Protein AF-A0A0F8Y0P4-F1 (afdb_monomer)

Foldseek 3Di:
DLVVVQVVDPDRPLPSDDLVVLQVQLVVLLLPCPPDLVSLVSSLVSLVVSVVSQVSCCVPPVRHDDPVSLLSNCQSCVVNVNCVVVVVSPPPDDHDHSVRVNVDDDDDDDDDDDDDDDDDDPDDDPCVCLVVDDPVVNVVVVVVCCVPPPVVVVVVPPCDDDNCVVVLQVLQVVLVVCLVVVHADEQSNLLSVLQNQLQVCLVVQHDLVVSLVVSLVREEPSSHDPCNLVVDQWHWYFYAHPVGTDIRIHGSSYD

Solvent-accessible surface area (backbone atoms only — not comparable to full-atom values): 14790 Å² total; per-residue (Å²): 110,66,76,69,57,47,82,77,47,98,60,84,61,81,79,72,61,61,31,64,63,27,37,54,50,14,52,52,30,52,70,72,33,93,79,49,68,68,32,46,51,51,13,38,53,26,32,50,50,15,50,54,36,27,54,55,34,30,76,76,69,69,43,71,72,55,69,71,55,53,36,52,42,52,17,40,21,57,74,67,77,41,40,79,85,52,48,84,72,48,70,97,59,83,58,64,50,52,83,58,51,73,77,52,91,85,86,84,88,87,78,91,87,76,82,80,86,80,82,87,68,91,84,88,72,82,73,83,64,64,81,76,46,55,72,69,57,48,52,51,52,53,52,55,50,44,50,68,73,48,48,56,62,47,67,75,67,74,56,77,76,72,68,39,54,65,52,30,48,55,42,18,52,52,34,52,59,38,44,76,69,72,43,58,32,50,62,72,35,50,51,18,45,31,47,40,52,35,40,53,40,17,65,74,57,49,52,66,70,54,33,31,52,49,26,29,68,70,48,43,50,85,48,34,40,92,66,37,50,76,74,37,60,56,50,78,40,81,29,57,32,91,92,45,75,45,80,38,63,17,65,50,24,41,86

InterPro domains:
  IPR002026 Urease, gamma/gamma-beta subunit [PF00547] (168-254)
  IPR002026 Urease, gamma/gamma-beta subunit [TIGR00193] (168-255)
  IPR002026 Urease, gamma/gamma-beta subunit [cd00390] (170-254)
  IPR036463 Urease, gamma subunit superfamily [G3DSA:3.30.280.10] (155-255)
  IPR036463 Urease, gamma subunit superfamily [SSF54111] (168-255)
  IPR050069 Urease subunit [PTHR33569] (163-254)

Organism: NCBI:txid412755

Secondary structure (DSSP, 8-state):
-HHHHGGG-SS--S-SS-HHHHHHHHHHHHHT-SS-HHHHHHHHHHHHHHHHHHHHHHHHH--PPPHHHHHHHHHHHHHTT-GGGGHHHHTT-----HHHHTTS----------PPPP---S--S-TTTGGGS-HHHHHHHHHHHHIIIIIHHHHHHHSTTTHHHHHHHHHHHHHHHHHTTTPPB-HHHHHHHHHHHHHHHHHTT--HHHHHHHGGGSB-GGGB-TTHHHH-SEEEEEEEETTEEEEEEEES-B-

Nearest PDB structures (foldseek):
  1a5k-assembly1_A  TM=9.855E-01  e=1.223E-10  Klebsiella aerogenes
  2fvh-assembly1_C  TM=9.825E-01  e=1.356E-10  Mycobacterium tuberculosis
  1s3t-assembly1_A  TM=9.406E-01  e=5.447E-10  Sporosarcina pasteurii
  8a18-assembly1_AAA  TM=9.402E-01  e=6.357E-10  Sporosarcina pasteurii
  4fur-assembly1_A  TM=9.833E-01  e=4.501E-09  Brucella abortus 2308

Structure (mmCIF, N/CA/C/O backbone):
data_AF-A0A0F8Y0P4-F1
#
_entry.id   AF-A0A0F8Y0P4-F1
#
loop_
_atom_site.group_PDB
_atom_site.id
_atom_site.type_symbol
_atom_site.label_atom_id
_atom_site.label_alt_id
_atom_site.label_comp_id
_atom_site.label_asym_id
_atom_site.label_entity_id
_atom_site.label_seq_id
_atom_site.pdbx_PDB_ins_code
_atom_site.Cartn_x
_atom_site.Cartn_y
_atom_site.Cartn_z
_atom_site.occupancy
_atom_site.B_iso_or_equiv
_atom_site.auth_seq_id
_atom_site.auth_comp_id
_atom_site.auth_asym_id
_atom_site.auth_atom_id
_atom_site.pdbx_PDB_model_num
ATOM 1 N N . LYS A 1 1 ? 9.124 16.357 -5.007 1.00 38.91 1 LYS A N 1
ATOM 2 C CA . LYS A 1 1 ? 9.404 16.336 -3.549 1.00 38.91 1 LYS A CA 1
ATOM 3 C C . LYS A 1 1 ? 10.872 16.024 -3.241 1.00 38.91 1 LYS A C 1
ATOM 5 O O . LYS A 1 1 ? 11.511 16.912 -2.709 1.00 38.91 1 LYS A O 1
ATOM 10 N N . LEU A 1 2 ? 11.458 14.872 -3.614 1.00 35.22 2 LEU A N 1
ATOM 11 C CA . LEU A 1 2 ? 12.904 14.618 -3.386 1.00 35.22 2 LEU A CA 1
ATOM 12 C C . LEU A 1 2 ? 13.827 15.653 -4.059 1.00 35.22 2 LEU A C 1
ATOM 14 O O . LEU A 1 2 ? 14.717 16.198 -3.419 1.00 35.22 2 LEU A O 1
ATOM 18 N N . THR A 1 3 ? 13.534 16.026 -5.305 1.00 39.19 3 THR A N 1
ATOM 19 C CA . THR A 1 3 ? 14.269 17.062 -6.057 1.00 39.19 3 THR A CA 1
ATOM 20 C C . THR A 1 3 ? 14.255 18.438 -5.378 1.00 39.19 3 THR A C 1
ATOM 22 O O . THR A 1 3 ? 15.165 19.233 -5.568 1.00 39.19 3 THR A O 1
ATOM 25 N N . GLU A 1 4 ? 13.236 18.709 -4.564 1.00 44.88 4 GLU A N 1
ATOM 26 C CA . GLU A 1 4 ? 13.029 19.964 -3.828 1.00 44.88 4 GLU A CA 1
ATOM 27 C C . GLU A 1 4 ? 13.826 20.001 -2.512 1.00 44.88 4 GLU A C 1
ATOM 29 O O . GLU A 1 4 ? 14.165 21.069 -2.009 1.00 44.88 4 GLU A O 1
ATOM 34 N N . TYR A 1 5 ? 14.163 18.830 -1.959 1.00 43.56 5 TYR A N 1
ATOM 35 C CA . TYR A 1 5 ? 15.082 18.701 -0.825 1.00 43.56 5 TYR A CA 1
ATOM 36 C C . TYR A 1 5 ? 16.552 18.794 -1.259 1.00 43.56 5 TYR A C 1
ATOM 38 O O . TYR A 1 5 ? 17.394 19.199 -0.459 1.00 43.56 5 TYR A O 1
ATOM 46 N N . ASN A 1 6 ? 16.864 18.495 -2.525 1.00 45.16 6 ASN A N 1
ATOM 47 C CA . ASN A 1 6 ? 18.233 18.521 -3.055 1.00 45.16 6 ASN A CA 1
ATOM 48 C C . ASN A 1 6 ? 18.865 19.917 -3.078 1.00 45.16 6 ASN A C 1
ATOM 50 O O . ASN A 1 6 ? 20.084 20.018 -3.035 1.00 45.16 6 ASN A O 1
ATOM 54 N N . SER A 1 7 ? 18.073 20.992 -3.114 1.00 48.28 7 SER A N 1
ATOM 55 C CA . SER A 1 7 ? 18.600 22.363 -3.125 1.00 48.28 7 SER A CA 1
ATOM 56 C C . SER A 1 7 ? 19.066 22.861 -1.750 1.00 48.28 7 SER A C 1
ATOM 58 O O . SER A 1 7 ? 19.453 24.020 -1.631 1.00 48.28 7 SER A O 1
ATOM 60 N N . LYS A 1 8 ? 18.963 22.033 -0.699 1.00 47.25 8 LYS A N 1
ATOM 61 C CA . LYS A 1 8 ? 19.258 22.406 0.696 1.00 47.25 8 LYS A CA 1
ATOM 62 C C . LYS A 1 8 ? 20.542 21.786 1.263 1.00 47.25 8 LYS A C 1
ATOM 64 O O . LYS A 1 8 ? 20.841 22.034 2.426 1.00 47.25 8 LYS A O 1
ATOM 69 N N . TYR A 1 9 ? 21.284 21.001 0.480 1.00 43.25 9 TYR A N 1
ATOM 70 C CA . TYR A 1 9 ? 22.535 20.364 0.903 1.00 43.25 9 TYR A CA 1
ATOM 71 C C . TYR A 1 9 ? 23.701 20.877 0.044 1.00 43.25 9 TYR A C 1
ATOM 73 O O . TYR A 1 9 ? 23.570 20.946 -1.176 1.00 43.25 9 TYR A O 1
ATOM 81 N N . GLU A 1 10 ? 24.809 21.280 0.681 1.00 44.28 10 GLU A N 1
ATOM 82 C CA . GLU A 1 10 ? 26.009 21.809 -0.001 1.00 44.28 10 GLU A CA 1
ATOM 83 C C . GLU A 1 10 ? 26.749 20.726 -0.807 1.00 44.28 10 GLU A C 1
ATOM 85 O O . GLU A 1 10 ? 27.307 21.019 -1.864 1.00 44.28 10 GLU A O 1
ATOM 90 N N . ASP A 1 11 ? 26.673 19.466 -0.367 1.00 49.91 11 ASP A N 1
ATOM 91 C CA . ASP A 1 11 ? 27.148 18.300 -1.114 1.00 49.91 11 ASP A CA 1
ATOM 92 C C . ASP A 1 11 ? 26.037 17.707 -1.995 1.00 49.91 11 ASP A C 1
ATOM 94 O O . ASP A 1 11 ? 24.863 17.676 -1.611 1.00 49.91 11 ASP A O 1
ATOM 98 N N . LYS A 1 12 ? 26.404 17.198 -3.185 1.00 48.59 12 LYS A N 1
ATOM 99 C CA . LYS A 1 12 ? 25.468 16.544 -4.122 1.00 48.59 12 LYS A CA 1
ATOM 100 C C . LYS A 1 12 ? 24.672 15.465 -3.388 1.00 48.59 12 LYS A C 1
ATOM 102 O O . LYS A 1 12 ? 25.227 14.431 -3.027 1.00 48.59 12 LYS A O 1
ATOM 107 N N . ASN A 1 13 ? 23.367 15.682 -3.213 1.00 46.56 13 ASN A N 1
ATOM 108 C CA . ASN A 1 13 ? 22.498 14.678 -2.613 1.00 46.56 13 ASN A CA 1
ATOM 109 C C . ASN A 1 13 ? 22.501 13.406 -3.476 1.00 46.56 13 ASN A C 1
ATOM 111 O O . ASN A 1 13 ? 21.972 13.386 -4.588 1.00 46.56 13 ASN A O 1
ATOM 115 N N . VAL A 1 14 ? 23.115 12.357 -2.940 1.00 49.22 14 VAL A N 1
ATOM 116 C CA . VAL A 1 14 ? 23.251 11.037 -3.562 1.00 49.22 14 VAL A CA 1
ATOM 117 C C . VAL A 1 14 ? 21.905 10.294 -3.574 1.00 49.22 14 VAL A C 1
ATOM 119 O O . VAL A 1 14 ? 21.657 9.445 -4.429 1.00 49.22 14 VAL A O 1
ATOM 122 N N . TYR A 1 15 ? 20.983 10.667 -2.682 1.00 49.19 15 TYR A N 1
ATOM 123 C CA . TYR A 1 15 ? 19.637 10.106 -2.578 1.00 49.19 15 TYR A CA 1
ATOM 124 C C . TYR A 1 15 ? 18.660 10.817 -3.533 1.00 49.19 15 TYR A C 1
ATOM 126 O O . TYR A 1 15 ? 17.666 11.418 -3.126 1.00 49.19 15 TYR A O 1
ATOM 134 N N . ALA A 1 16 ? 18.986 10.816 -4.828 1.00 52.31 16 ALA A N 1
ATOM 135 C CA . ALA A 1 16 ? 18.166 11.446 -5.867 1.00 52.31 16 ALA A CA 1
ATOM 136 C C . ALA A 1 16 ? 17.021 10.537 -6.352 1.00 52.31 16 ALA A C 1
ATOM 138 O O . ALA A 1 16 ? 15.937 11.028 -6.671 1.00 52.31 16 ALA A O 1
ATOM 139 N N . GLU A 1 17 ? 17.252 9.223 -6.369 1.00 63.00 17 GLU A N 1
ATOM 140 C CA . GLU A 1 17 ? 16.264 8.197 -6.708 1.00 63.00 17 GLU A CA 1
ATOM 141 C C . GLU A 1 17 ? 16.275 7.085 -5.655 1.00 63.00 17 GLU A C 1
ATOM 143 O O . GLU A 1 17 ? 17.346 6.682 -5.206 1.00 63.00 17 GLU A O 1
ATOM 148 N N . ASP A 1 18 ? 15.094 6.595 -5.267 1.00 76.06 18 ASP A N 1
ATOM 149 C CA . ASP A 1 18 ? 14.927 5.500 -4.303 1.00 76.06 18 AS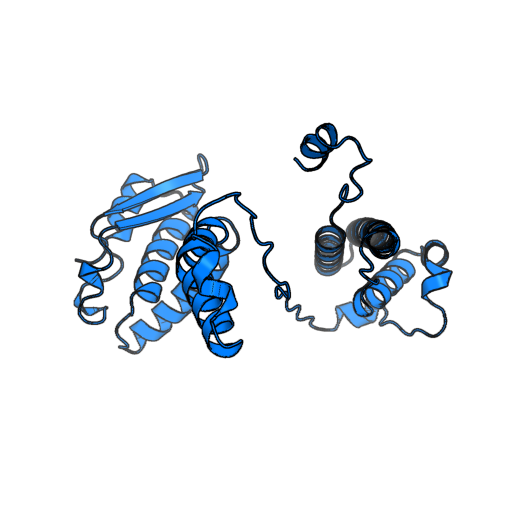P A CA 1
ATOM 150 C C . ASP A 1 18 ? 15.038 4.142 -5.018 1.00 76.06 18 ASP A C 1
ATOM 152 O O . ASP A 1 18 ? 14.148 3.744 -5.778 1.00 76.06 18 ASP A O 1
ATOM 156 N N . ALA A 1 19 ? 16.147 3.436 -4.774 1.00 80.25 19 ALA A N 1
ATOM 157 C CA . ALA A 1 19 ? 16.453 2.157 -5.414 1.00 80.25 19 ALA A CA 1
ATOM 158 C C . ALA A 1 19 ? 15.401 1.072 -5.117 1.00 80.25 19 ALA A C 1
ATOM 160 O O . ALA A 1 19 ? 15.060 0.273 -5.992 1.00 80.25 19 ALA A O 1
ATOM 161 N N . PHE A 1 20 ? 14.855 1.056 -3.897 1.00 83.12 20 PHE A N 1
ATOM 162 C CA . PHE A 1 20 ? 13.857 0.071 -3.494 1.00 83.12 20 PHE A CA 1
ATOM 163 C C . PHE A 1 20 ? 12.490 0.383 -4.106 1.00 83.12 20 PHE A C 1
ATOM 165 O O . PHE A 1 20 ? 11.834 -0.518 -4.627 1.00 83.12 20 PHE A O 1
ATOM 172 N N . ALA A 1 21 ? 12.076 1.651 -4.108 1.00 75.88 21 ALA A N 1
ATOM 173 C CA . ALA A 1 21 ? 10.820 2.061 -4.730 1.00 75.88 21 ALA A CA 1
ATOM 174 C C . ALA A 1 21 ? 10.816 1.784 -6.244 1.00 75.88 21 ALA A C 1
ATOM 176 O O . ALA A 1 21 ? 9.813 1.312 -6.787 1.00 75.88 21 ALA A O 1
ATOM 177 N N . ARG A 1 22 ? 11.950 2.016 -6.921 1.00 81.69 22 ARG A N 1
ATOM 178 C CA . ARG A 1 22 ? 12.149 1.649 -8.333 1.00 81.69 22 ARG A CA 1
ATOM 179 C C . ARG A 1 22 ? 12.043 0.142 -8.543 1.00 81.69 22 ARG A C 1
ATOM 181 O O . ARG A 1 22 ? 11.301 -0.299 -9.412 1.00 81.69 22 ARG A O 1
ATOM 188 N N . TYR A 1 23 ? 12.703 -0.652 -7.702 1.00 87.50 23 TYR A N 1
ATOM 189 C CA . TYR A 1 23 ? 12.609 -2.110 -7.770 1.00 87.50 23 TYR A CA 1
ATOM 190 C C . TYR A 1 23 ? 11.165 -2.605 -7.588 1.00 87.50 23 TYR A C 1
ATOM 192 O O . TYR A 1 23 ? 10.690 -3.419 -8.379 1.00 87.50 23 TYR A O 1
ATOM 200 N N . LEU A 1 24 ? 10.438 -2.080 -6.597 1.00 84.75 24 LEU A N 1
ATOM 201 C CA . LEU A 1 24 ? 9.036 -2.432 -6.374 1.00 84.75 24 LEU A CA 1
ATOM 202 C C . LEU A 1 24 ? 8.156 -2.052 -7.575 1.00 84.75 24 LEU A C 1
ATOM 204 O O . LEU A 1 24 ? 7.305 -2.840 -7.976 1.00 84.75 24 LEU A O 1
ATOM 208 N N . SER A 1 25 ? 8.394 -0.886 -8.180 1.00 80.94 25 SER A N 1
ATOM 209 C CA . SER A 1 25 ? 7.682 -0.449 -9.390 1.00 80.94 25 SER A CA 1
ATOM 210 C C . SER A 1 25 ? 7.940 -1.397 -10.566 1.00 80.94 25 SER A C 1
ATOM 212 O O . SER A 1 25 ? 6.994 -1.835 -11.217 1.00 80.94 25 SER A O 1
ATOM 214 N N . GLY A 1 26 ? 9.197 -1.811 -10.768 1.00 84.88 26 GLY A N 1
ATOM 215 C CA . GLY A 1 26 ? 9.568 -2.804 -11.779 1.00 84.88 26 GLY A CA 1
ATOM 216 C C . GLY A 1 26 ? 8.853 -4.146 -11.591 1.00 84.88 26 GLY A C 1
ATOM 217 O O . GLY A 1 26 ? 8.337 -4.703 -12.559 1.00 84.88 26 GLY A O 1
ATOM 218 N N . MET A 1 27 ? 8.739 -4.633 -10.347 1.00 86.12 27 MET A N 1
ATOM 219 C CA . MET A 1 27 ? 7.969 -5.850 -10.049 1.00 86.12 27 MET A CA 1
ATOM 220 C C . MET A 1 27 ? 6.489 -5.705 -10.418 1.00 86.12 27 MET A C 1
ATOM 222 O O . MET A 1 27 ? 5.895 -6.646 -10.937 1.00 86.12 27 MET A O 1
ATOM 226 N N . LEU A 1 28 ? 5.877 -4.553 -10.128 1.00 82.75 28 LEU A N 1
ATOM 227 C CA . LEU A 1 28 ? 4.458 -4.318 -10.403 1.00 82.75 28 LEU A CA 1
ATOM 228 C C . LEU A 1 28 ? 4.179 -4.288 -11.908 1.00 82.75 28 LEU A C 1
ATOM 230 O O . LEU A 1 28 ? 3.259 -4.966 -12.361 1.00 82.75 28 LEU A O 1
ATOM 234 N N . TYR A 1 29 ? 5.012 -3.588 -12.685 1.00 82.62 29 TYR A N 1
ATOM 235 C CA . TYR A 1 29 ? 4.905 -3.590 -14.146 1.00 82.62 29 TYR A CA 1
ATOM 236 C C . TYR A 1 29 ? 5.120 -4.980 -14.749 1.00 82.62 29 TYR A C 1
ATOM 238 O O . TYR A 1 29 ? 4.447 -5.341 -15.712 1.00 82.62 29 TYR A O 1
ATOM 246 N N . GLU A 1 30 ? 6.016 -5.787 -14.174 1.00 84.38 30 GLU A N 1
ATOM 247 C CA . GLU A 1 30 ? 6.201 -7.171 -14.610 1.00 84.38 30 GLU A CA 1
ATOM 248 C C . GLU A 1 30 ? 4.947 -8.032 -14.368 1.00 84.38 30 GLU A C 1
ATOM 250 O O . GLU A 1 30 ? 4.587 -8.849 -15.221 1.00 84.38 30 GLU A O 1
ATOM 255 N N . VAL A 1 31 ? 4.292 -7.873 -13.212 1.00 77.88 31 VAL A N 1
ATOM 256 C CA . VAL A 1 31 ? 3.080 -8.630 -12.853 1.00 77.88 31 VAL A CA 1
ATOM 257 C C . VAL A 1 31 ? 1.896 -8.231 -13.733 1.00 77.88 31 VAL A C 1
ATOM 259 O O . VAL A 1 31 ? 1.132 -9.100 -14.153 1.00 77.88 31 VAL A O 1
ATOM 262 N N . ASP A 1 32 ? 1.775 -6.947 -14.065 1.00 67.62 32 ASP A N 1
ATOM 263 C CA . ASP A 1 32 ? 0.675 -6.397 -14.865 1.00 67.62 32 ASP A CA 1
ATOM 264 C C . ASP A 1 32 ? 0.897 -6.527 -16.388 1.00 67.62 32 ASP A C 1
ATOM 266 O O . ASP A 1 32 ? 0.279 -5.832 -17.192 1.00 67.62 32 ASP A O 1
ATOM 270 N N . ALA A 1 33 ? 1.787 -7.425 -16.828 1.00 60.50 33 ALA A N 1
ATOM 271 C CA . ALA A 1 33 ? 2.098 -7.655 -18.241 1.00 60.50 33 ALA A CA 1
ATOM 272 C C . ALA A 1 33 ? 1.521 -8.985 -18.782 1.00 60.50 33 ALA A C 1
ATOM 274 O O . ALA A 1 33 ? 2.296 -9.880 -19.162 1.00 60.50 33 ALA A O 1
ATOM 275 N N . PRO A 1 34 ? 0.189 -9.173 -18.904 1.00 55.03 34 PRO A N 1
ATOM 276 C CA . PRO A 1 34 ? -0.401 -10.353 -19.534 1.00 55.03 34 PRO A CA 1
ATOM 277 C C . PRO A 1 34 ? -0.319 -10.267 -21.073 1.00 55.03 34 PRO A C 1
ATOM 279 O O . PRO A 1 34 ? -1.319 -10.383 -21.772 1.00 55.03 34 PRO A O 1
ATOM 282 N N . GLY A 1 35 ? 0.890 -10.075 -21.613 1.00 52.69 35 GLY A N 1
ATOM 283 C CA . GLY A 1 35 ? 1.178 -10.118 -23.053 1.00 52.69 35 GLY A CA 1
ATOM 284 C C . GLY A 1 35 ? 1.508 -8.778 -23.717 1.00 52.69 35 GLY A C 1
ATOM 285 O O . GLY A 1 35 ? 1.784 -8.779 -24.912 1.00 52.69 35 GLY A O 1
ATOM 286 N N . ASP A 1 36 ? 1.528 -7.669 -22.975 1.00 60.38 36 ASP A N 1
ATOM 287 C CA . ASP A 1 36 ? 1.925 -6.359 -23.502 1.00 60.38 36 ASP A CA 1
ATOM 288 C C . ASP A 1 36 ? 3.435 -6.119 -23.324 1.00 60.38 36 ASP A C 1
ATOM 290 O O . ASP A 1 36 ? 3.950 -6.082 -22.203 1.00 60.38 36 ASP A O 1
ATOM 294 N N . LEU A 1 37 ? 4.150 -5.966 -24.442 1.00 60.97 37 LEU A N 1
ATOM 295 C CA . LEU A 1 37 ? 5.579 -5.638 -24.466 1.00 60.97 37 LEU A CA 1
ATOM 296 C C . LEU A 1 37 ? 5.862 -4.271 -23.818 1.00 60.97 37 LEU A C 1
ATOM 298 O O . LEU A 1 37 ? 6.927 -4.103 -23.226 1.00 60.97 37 LEU A O 1
ATOM 302 N N . GLN A 1 38 ? 4.907 -3.330 -23.841 1.00 62.00 38 GLN A N 1
ATOM 303 C CA . GLN A 1 38 ? 5.087 -1.997 -23.252 1.00 62.00 38 GLN A CA 1
ATOM 304 C C . GLN A 1 38 ? 5.277 -2.048 -21.731 1.00 62.00 38 GLN A C 1
ATOM 306 O O . GLN A 1 38 ? 6.088 -1.301 -21.181 1.00 62.00 38 GLN A O 1
ATOM 311 N N . ASN A 1 39 ? 4.592 -2.965 -21.042 1.00 76.62 39 ASN A N 1
ATOM 312 C CA . ASN A 1 39 ? 4.749 -3.121 -19.594 1.00 76.62 39 ASN A CA 1
ATOM 313 C C . ASN A 1 39 ? 6.085 -3.784 -19.231 1.00 76.62 39 ASN A C 1
ATOM 315 O O . ASN A 1 39 ? 6.667 -3.452 -18.200 1.00 76.62 39 ASN A O 1
ATOM 319 N N . LEU A 1 40 ? 6.631 -4.647 -20.096 1.00 85.69 40 LEU A N 1
ATOM 320 C CA . LEU A 1 40 ? 7.968 -5.220 -19.898 1.00 85.69 40 LEU A CA 1
ATOM 321 C C . LEU A 1 40 ? 9.081 -4.195 -20.122 1.00 85.69 40 LEU A C 1
ATOM 323 O O . LEU A 1 40 ? 10.076 -4.215 -19.398 1.00 85.69 40 LEU A O 1
ATOM 327 N N . ASP A 1 41 ? 8.901 -3.270 -21.065 1.00 88.31 41 ASP A N 1
ATOM 328 C CA . ASP A 1 41 ? 9.813 -2.140 -21.242 1.00 88.31 41 ASP A CA 1
ATOM 329 C C . ASP A 1 41 ? 9.817 -1.220 -20.018 1.00 88.31 41 ASP A C 1
ATOM 331 O O . ASP A 1 41 ? 10.885 -0.885 -19.504 1.00 88.31 41 ASP A O 1
ATOM 335 N N . SER A 1 42 ? 8.638 -0.870 -19.499 1.00 86.31 42 SER A N 1
ATOM 336 C CA . SER A 1 42 ? 8.505 -0.102 -18.254 1.00 86.31 42 SER A CA 1
ATOM 337 C C . SER A 1 42 ? 9.132 -0.824 -17.062 1.00 86.31 42 SER A C 1
ATOM 339 O O . SER A 1 42 ? 9.891 -0.214 -16.306 1.00 86.31 42 SER A O 1
ATOM 341 N N . ALA A 1 43 ? 8.893 -2.134 -16.938 1.00 89.62 43 ALA A N 1
ATOM 342 C CA . ALA A 1 43 ? 9.529 -2.959 -15.921 1.00 89.62 43 ALA A CA 1
ATOM 343 C C . ALA A 1 43 ? 11.056 -2.885 -16.042 1.00 89.62 43 ALA A C 1
ATOM 345 O O . ALA A 1 43 ? 11.726 -2.577 -15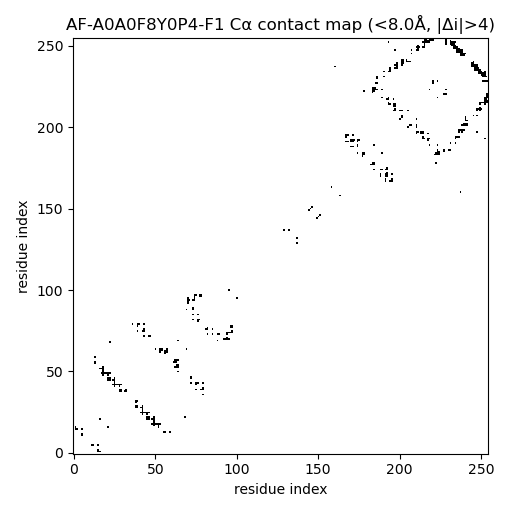.057 1.00 89.62 43 ALA A O 1
ATOM 346 N N . TYR A 1 44 ? 11.611 -3.090 -17.244 1.00 94.50 44 TYR A N 1
ATOM 347 C CA . TYR A 1 44 ? 13.053 -3.003 -17.477 1.00 94.50 44 TYR A CA 1
ATOM 348 C C . TYR A 1 44 ? 13.610 -1.636 -17.085 1.00 94.50 44 TYR A C 1
ATOM 350 O O . TYR A 1 44 ? 14.628 -1.573 -16.403 1.00 94.50 44 TYR A O 1
ATOM 358 N N . ILE A 1 45 ?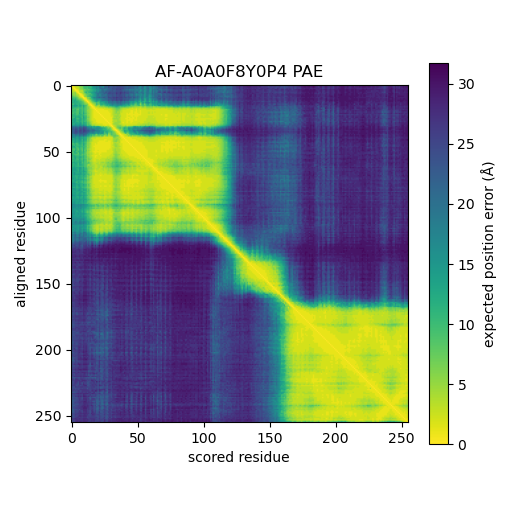 12.949 -0.544 -17.479 1.00 90.12 45 ILE A N 1
ATOM 359 C CA . ILE A 1 45 ? 13.396 0.817 -17.164 1.00 90.12 45 ILE A CA 1
ATOM 360 C C . ILE A 1 45 ? 13.493 1.018 -15.649 1.00 90.12 45 ILE A C 1
ATOM 362 O O . ILE A 1 45 ? 14.498 1.546 -15.167 1.00 90.12 45 ILE A O 1
ATOM 366 N N . ASP A 1 46 ? 12.481 0.601 -14.888 1.00 87.94 46 ASP A N 1
ATOM 367 C CA . ASP A 1 46 ? 12.498 0.746 -13.432 1.00 87.94 46 ASP A CA 1
ATOM 368 C C . ASP A 1 46 ? 13.501 -0.202 -12.760 1.00 87.94 46 ASP A C 1
ATOM 370 O O . ASP A 1 46 ? 14.224 0.222 -11.854 1.00 87.94 46 ASP A O 1
ATOM 374 N N . TYR A 1 47 ? 13.640 -1.438 -13.248 1.00 94.50 47 TYR A N 1
ATOM 375 C CA . TYR A 1 47 ? 14.699 -2.351 -12.817 1.00 94.50 47 TYR A CA 1
ATOM 376 C C . TYR A 1 47 ? 16.095 -1.774 -13.090 1.00 94.50 47 TYR A C 1
ATOM 378 O O . TYR A 1 47 ? 16.956 -1.792 -12.216 1.00 94.50 47 TYR A O 1
ATOM 386 N N . TYR A 1 48 ? 16.338 -1.206 -14.266 1.00 94.94 48 TYR A N 1
ATOM 387 C CA . TYR A 1 48 ? 17.638 -0.650 -14.626 1.00 94.94 48 TYR A CA 1
ATOM 388 C C . TYR A 1 48 ? 17.969 0.611 -13.816 1.00 94.94 48 TYR A C 1
ATOM 390 O O . TYR A 1 48 ? 19.088 0.758 -13.322 1.00 94.94 48 TYR A O 1
ATOM 398 N N . LYS A 1 49 ? 16.986 1.486 -13.572 1.00 89.75 49 LYS A N 1
ATOM 399 C CA . LYS A 1 49 ? 17.156 2.638 -12.670 1.00 89.75 49 LYS A CA 1
ATOM 400 C C . LYS A 1 49 ? 17.430 2.211 -11.231 1.00 89.75 49 LYS A C 1
ATOM 402 O O . LYS A 1 49 ? 18.308 2.777 -10.586 1.00 89.75 49 LYS A O 1
ATOM 407 N N . ALA A 1 50 ? 16.743 1.179 -10.738 1.00 88.94 50 ALA A N 1
ATOM 408 C CA . ALA A 1 50 ? 17.044 0.593 -9.434 1.00 88.94 50 ALA A CA 1
ATOM 409 C C . ALA A 1 50 ? 18.481 0.056 -9.374 1.00 88.94 50 ALA A C 1
ATOM 411 O O . ALA A 1 50 ? 19.169 0.275 -8.381 1.00 88.94 50 ALA A O 1
ATOM 412 N N . TYR A 1 51 ? 18.965 -0.591 -10.440 1.00 93.56 51 TYR A N 1
ATOM 413 C CA . TYR A 1 51 ? 20.346 -1.070 -10.531 1.00 93.56 51 TYR A CA 1
ATOM 414 C C . TYR A 1 51 ? 21.356 0.077 -10.448 1.00 93.56 51 TYR A C 1
ATOM 416 O O . TYR A 1 51 ? 22.298 0.009 -9.658 1.00 93.56 51 TYR A O 1
ATOM 424 N N . GLN A 1 52 ? 21.132 1.153 -11.206 1.00 90.50 52 GLN A N 1
ATOM 425 C CA . GLN A 1 52 ? 21.967 2.353 -11.146 1.00 90.50 52 GLN A CA 1
ATOM 426 C C . GLN A 1 52 ? 21.974 2.954 -9.735 1.00 90.50 52 GLN A C 1
ATOM 428 O O . GLN A 1 52 ? 23.045 3.194 -9.180 1.00 90.50 52 GLN A O 1
ATOM 433 N N . ALA A 1 53 ? 20.797 3.114 -9.124 1.00 83.50 53 ALA A N 1
ATOM 434 C CA . ALA A 1 53 ? 20.662 3.658 -7.778 1.00 83.50 53 ALA A CA 1
ATOM 435 C C . ALA A 1 53 ? 21.344 2.772 -6.719 1.00 83.50 53 ALA A C 1
ATOM 437 O O . ALA A 1 53 ? 22.052 3.288 -5.858 1.00 83.50 53 ALA A O 1
ATOM 438 N N . TYR A 1 54 ? 21.215 1.445 -6.803 1.00 86.81 54 TYR A N 1
ATOM 439 C CA . TYR A 1 54 ? 21.903 0.527 -5.893 1.00 86.81 54 TYR A CA 1
ATOM 440 C C . TYR A 1 54 ? 23.425 0.544 -6.060 1.00 86.81 54 TYR A C 1
ATOM 442 O O . TYR A 1 54 ? 24.123 0.441 -5.056 1.00 86.81 54 TYR A O 1
ATOM 450 N N . ASN A 1 55 ? 23.962 0.694 -7.275 1.00 86.75 55 ASN A N 1
ATOM 451 C CA . ASN A 1 55 ? 25.411 0.845 -7.458 1.00 86.75 55 ASN A CA 1
ATOM 452 C C . ASN A 1 55 ? 25.915 2.124 -6.788 1.00 86.75 55 ASN A C 1
ATOM 454 O O . ASN A 1 55 ? 26.885 2.087 -6.034 1.00 86.75 55 ASN A O 1
ATOM 458 N N . THR A 1 56 ? 25.198 3.232 -6.977 1.00 79.19 56 THR A N 1
ATOM 459 C CA . THR A 1 56 ? 25.482 4.480 -6.267 1.00 79.19 56 THR A CA 1
ATOM 460 C C . THR A 1 56 ? 25.381 4.284 -4.746 1.00 79.19 56 THR A C 1
ATOM 462 O O . THR A 1 56 ? 26.243 4.734 -3.995 1.00 79.19 56 THR A O 1
ATOM 465 N N . TYR A 1 57 ? 24.380 3.554 -4.248 1.00 76.38 57 TYR A N 1
ATOM 466 C CA . TYR A 1 57 ? 24.243 3.294 -2.811 1.00 76.38 57 TYR A CA 1
ATOM 467 C C . TYR A 1 57 ? 25.328 2.365 -2.259 1.00 76.38 57 TYR A C 1
ATOM 469 O O . TYR A 1 57 ? 25.709 2.502 -1.098 1.00 76.38 57 TYR A O 1
ATOM 477 N N . ALA A 1 58 ? 25.833 1.421 -3.049 1.00 79.06 58 ALA A N 1
ATOM 478 C CA . ALA A 1 58 ? 26.934 0.559 -2.645 1.00 79.06 58 ALA A CA 1
ATOM 479 C C . ALA A 1 58 ? 28.216 1.377 -2.435 1.00 79.06 58 ALA A C 1
ATOM 481 O O . ALA A 1 58 ? 28.901 1.180 -1.433 1.00 79.06 58 ALA A O 1
ATOM 482 N N . GLU A 1 59 ? 28.490 2.334 -3.326 1.00 76.12 59 GLU A N 1
ATOM 483 C CA . GLU A 1 59 ? 29.642 3.238 -3.230 1.00 76.12 59 GLU A CA 1
ATOM 484 C C . GLU A 1 59 ? 29.549 4.184 -2.023 1.00 76.12 59 GLU A C 1
ATOM 486 O O . GLU A 1 59 ? 30.538 4.386 -1.320 1.00 76.12 59 GLU A O 1
ATOM 491 N N . HIS A 1 60 ? 28.365 4.742 -1.753 1.00 70.44 60 HIS A N 1
ATOM 492 C CA . HIS A 1 60 ? 28.197 5.797 -0.747 1.00 70.44 60 HIS A CA 1
ATOM 493 C C . HIS A 1 60 ? 27.727 5.313 0.631 1.00 70.44 60 HIS A C 1
ATOM 495 O O . HIS A 1 60 ? 28.070 5.916 1.647 1.00 70.44 60 HIS A O 1
ATOM 501 N N . TYR A 1 61 ? 26.941 4.238 0.684 1.00 69.88 61 TYR A N 1
ATOM 502 C CA . TYR A 1 61 ? 26.291 3.741 1.902 1.00 69.88 61 TYR A CA 1
ATOM 503 C C . TYR A 1 61 ? 26.648 2.286 2.223 1.00 69.88 61 TYR A C 1
ATOM 505 O O . TYR A 1 61 ? 26.110 1.724 3.177 1.00 69.88 61 TYR A O 1
ATOM 513 N N . GLY A 1 62 ? 27.500 1.642 1.417 1.00 73.19 62 GLY A N 1
ATOM 514 C CA . GLY A 1 62 ? 27.860 0.235 1.598 1.00 73.19 62 GLY A CA 1
ATOM 515 C C . GLY A 1 62 ? 26.665 -0.717 1.499 1.00 73.19 62 GLY A C 1
ATOM 516 O O . GLY A 1 62 ? 26.715 -1.814 2.049 1.00 73.19 62 GLY A O 1
ATOM 517 N N . THR A 1 63 ? 25.574 -0.301 0.847 1.00 75.00 63 THR A N 1
ATOM 518 C CA . THR A 1 63 ? 24.367 -1.121 0.681 1.00 75.00 63 THR A CA 1
ATOM 519 C C . THR A 1 63 ? 24.496 -1.943 -0.601 1.00 75.00 63 THR A C 1
ATOM 521 O O . THR A 1 63 ? 24.369 -1.378 -1.687 1.00 75.00 63 THR A O 1
ATOM 524 N N . PRO A 1 64 ? 24.771 -3.258 -0.521 1.00 80.06 64 PRO A N 1
ATOM 525 C CA . PRO A 1 64 ? 25.011 -4.060 -1.709 1.00 80.06 64 PRO A CA 1
ATOM 526 C C . PRO A 1 64 ? 23.717 -4.316 -2.485 1.00 80.06 64 PRO A C 1
ATOM 528 O O . PRO A 1 64 ? 22.618 -4.347 -1.928 1.00 80.06 64 PRO A O 1
ATOM 531 N N . LEU A 1 65 ? 23.875 -4.587 -3.778 1.00 84.56 65 LEU A N 1
ATOM 532 C CA . LEU A 1 65 ? 22.791 -4.993 -4.662 1.00 84.56 65 LEU A CA 1
ATOM 533 C C . LEU A 1 65 ? 22.147 -6.306 -4.162 1.00 84.56 65 LEU A C 1
ATOM 535 O O . LEU A 1 65 ? 22.858 -7.312 -4.026 1.00 84.56 65 LEU A O 1
ATOM 539 N N . PRO A 1 66 ? 20.826 -6.355 -3.904 1.00 85.44 66 PRO A N 1
ATOM 540 C CA . PRO A 1 66 ? 20.180 -7.578 -3.438 1.00 85.44 66 PRO A CA 1
ATOM 541 C C . PRO A 1 66 ? 20.309 -8.711 -4.462 1.00 85.44 66 PRO A C 1
ATOM 543 O O . PRO A 1 66 ? 20.138 -8.511 -5.662 1.00 85.44 66 PRO A O 1
ATOM 546 N N . ARG A 1 67 ? 20.558 -9.942 -4.006 1.00 83.56 67 ARG A N 1
ATOM 547 C CA . ARG A 1 67 ? 20.722 -11.080 -4.927 1.00 83.56 67 ARG A CA 1
ATOM 548 C C . ARG A 1 67 ? 19.476 -11.321 -5.787 1.00 83.56 67 ARG A C 1
ATOM 550 O O . ARG A 1 67 ? 19.600 -11.440 -7.001 1.00 83.56 67 ARG A O 1
ATOM 557 N N . VAL A 1 68 ? 18.303 -11.347 -5.151 1.00 86.69 68 VAL A N 1
ATOM 558 C CA . VAL A 1 68 ? 17.006 -11.577 -5.817 1.00 86.69 68 VAL A CA 1
ATOM 559 C C . VAL A 1 68 ? 16.730 -10.501 -6.869 1.00 86.69 68 VAL A C 1
ATOM 561 O O . VAL A 1 68 ? 16.216 -10.799 -7.939 1.00 86.69 68 VAL A O 1
ATOM 564 N N . PHE A 1 69 ? 17.151 -9.261 -6.602 1.00 91.38 69 PHE A N 1
ATOM 565 C CA . PHE A 1 69 ? 17.021 -8.161 -7.552 1.00 91.38 69 PHE A CA 1
ATOM 566 C C . PHE A 1 69 ? 17.782 -8.432 -8.859 1.00 91.38 69 PHE A C 1
ATOM 568 O O . PHE A 1 69 ? 17.266 -8.163 -9.938 1.00 91.38 69 PHE A O 1
ATOM 575 N N . VAL A 1 70 ? 18.998 -8.983 -8.781 1.00 93.00 70 VAL A N 1
ATOM 576 C CA . VAL A 1 70 ? 19.798 -9.267 -9.984 1.00 93.00 70 VAL A CA 1
ATOM 577 C C . VAL A 1 70 ? 19.146 -10.335 -10.849 1.00 93.00 70 VAL A C 1
ATOM 579 O O . VAL A 1 70 ? 19.128 -10.210 -12.068 1.00 93.00 70 VAL A O 1
ATOM 582 N N . GLU A 1 71 ? 18.613 -11.382 -10.221 1.00 93.06 71 GLU A N 1
ATOM 583 C CA . GLU A 1 71 ? 17.909 -12.458 -10.924 1.00 93.06 71 GLU A CA 1
ATOM 584 C C . GLU A 1 71 ? 16.653 -11.910 -11.632 1.00 93.06 71 GLU A C 1
ATOM 586 O O . GLU A 1 71 ? 16.391 -12.263 -12.782 1.00 93.06 71 GLU A O 1
ATOM 591 N N . ASP A 1 72 ? 15.940 -10.973 -11.000 1.00 93.25 72 ASP A N 1
ATOM 592 C CA . ASP A 1 72 ? 14.791 -10.283 -11.592 1.00 93.25 72 ASP A CA 1
ATOM 593 C C . ASP A 1 72 ? 15.167 -9.380 -12.777 1.00 93.25 72 ASP A C 1
ATOM 595 O O . ASP A 1 72 ? 14.529 -9.445 -13.829 1.00 93.25 72 ASP A O 1
ATOM 599 N N . LEU A 1 73 ? 16.223 -8.575 -12.637 1.00 95.81 73 LEU A N 1
ATOM 600 C CA . LEU A 1 73 ? 16.704 -7.704 -13.710 1.00 95.81 73 LEU A CA 1
ATOM 601 C C . LEU A 1 73 ? 17.175 -8.518 -14.920 1.00 95.81 73 LEU A C 1
ATOM 603 O O . LEU A 1 73 ? 16.818 -8.184 -16.044 1.00 95.81 73 LEU A O 1
ATOM 607 N N . LEU A 1 74 ? 17.935 -9.598 -14.710 1.00 95.38 74 LEU A N 1
ATOM 608 C CA . LEU A 1 74 ? 18.403 -10.466 -15.799 1.00 95.38 74 LEU A CA 1
ATOM 609 C C . LEU A 1 74 ? 17.237 -11.134 -16.534 1.00 95.38 74 LEU A C 1
ATOM 611 O O . LEU A 1 74 ? 17.230 -11.184 -17.764 1.00 95.38 74 LEU A O 1
ATOM 615 N N . ARG A 1 75 ? 16.221 -11.581 -15.789 1.00 93.44 75 ARG A N 1
ATOM 616 C CA . ARG A 1 75 ? 14.987 -12.152 -16.339 1.00 93.44 75 ARG A CA 1
ATOM 617 C C . ARG A 1 75 ? 14.260 -11.173 -17.260 1.00 93.44 75 ARG A C 1
ATOM 619 O O . ARG A 1 75 ? 13.852 -11.562 -18.354 1.00 93.44 75 ARG A O 1
ATOM 626 N N . ILE A 1 76 ? 14.102 -9.920 -16.837 1.00 94.06 76 ILE A N 1
ATOM 627 C CA . ILE A 1 76 ? 13.437 -8.894 -17.650 1.00 94.06 76 ILE A CA 1
ATOM 628 C C . ILE A 1 76 ? 14.330 -8.410 -18.800 1.00 94.06 76 ILE A C 1
ATOM 630 O O . ILE A 1 76 ? 13.835 -8.185 -19.903 1.00 94.06 76 ILE A O 1
ATOM 634 N N . ALA A 1 77 ? 15.644 -8.318 -18.595 1.00 94.94 77 ALA A N 1
ATOM 635 C CA . ALA A 1 77 ? 16.599 -7.967 -19.642 1.00 94.94 77 ALA A CA 1
ATOM 636 C C . ALA A 1 77 ? 16.619 -9.006 -20.774 1.00 94.94 77 ALA A C 1
ATOM 638 O O . ALA A 1 77 ? 16.642 -8.631 -21.941 1.00 94.94 77 ALA A O 1
ATOM 639 N N . GLU A 1 78 ? 16.554 -10.305 -20.459 1.00 93.31 78 GLU A N 1
ATOM 640 C CA . GLU A 1 78 ? 16.391 -11.358 -21.472 1.00 93.31 78 GLU A CA 1
ATOM 641 C C . GLU A 1 78 ? 15.051 -11.210 -22.209 1.00 93.31 78 GLU A C 1
ATOM 643 O O . GLU A 1 78 ? 15.010 -11.277 -23.434 1.00 93.31 78 GLU A O 1
ATOM 648 N N . ALA A 1 79 ? 13.957 -10.964 -21.479 1.00 91.62 79 ALA A N 1
ATOM 649 C CA . ALA A 1 79 ? 12.618 -10.840 -22.061 1.00 91.62 79 ALA A CA 1
ATOM 650 C C . ALA A 1 79 ? 12.444 -9.614 -22.977 1.00 91.62 79 ALA A C 1
ATOM 652 O O . ALA A 1 79 ? 11.550 -9.613 -23.820 1.00 91.62 79 ALA A O 1
ATOM 653 N N . THR A 1 80 ? 13.282 -8.589 -22.804 1.00 92.50 80 THR A N 1
ATOM 654 C CA . THR A 1 80 ? 13.257 -7.327 -23.565 1.00 92.50 80 THR A CA 1
ATOM 655 C C . THR A 1 80 ? 14.422 -7.188 -24.551 1.00 92.50 80 THR A C 1
ATOM 657 O O . THR A 1 80 ? 14.595 -6.120 -25.127 1.00 92.50 80 THR A O 1
ATOM 660 N N . ASP A 1 81 ? 15.219 -8.245 -24.758 1.00 93.25 81 ASP A N 1
ATOM 661 C CA . ASP A 1 81 ? 16.416 -8.249 -25.623 1.00 93.25 81 ASP A CA 1
ATOM 662 C C . ASP A 1 81 ? 17.486 -7.201 -25.236 1.00 93.25 81 ASP A C 1
ATOM 664 O O . ASP A 1 81 ? 18.226 -6.670 -26.061 1.00 93.25 81 ASP A O 1
ATOM 668 N N . ARG A 1 82 ? 17.593 -6.903 -23.936 1.00 94.88 82 ARG A N 1
ATOM 669 C CA . ARG A 1 82 ? 18.544 -5.939 -23.350 1.00 94.88 82 ARG A CA 1
ATOM 670 C C . ARG A 1 82 ? 19.611 -6.584 -22.473 1.00 94.88 82 ARG A C 1
ATOM 672 O O . ARG A 1 82 ? 20.331 -5.902 -21.748 1.00 94.88 82 ARG A O 1
ATOM 679 N N . LEU A 1 83 ? 19.773 -7.906 -22.543 1.00 93.56 83 LEU A N 1
ATOM 680 C CA . LEU A 1 83 ? 20.758 -8.636 -21.733 1.00 93.56 83 LEU A CA 1
ATOM 681 C C . LEU A 1 83 ? 22.196 -8.110 -21.922 1.00 93.56 83 LEU A C 1
ATOM 683 O O . LEU A 1 83 ? 22.996 -8.163 -20.989 1.00 93.56 83 LEU A O 1
ATOM 687 N N . GLY A 1 84 ? 22.517 -7.556 -23.098 1.00 92.69 84 GLY A N 1
ATOM 688 C CA . GLY A 1 84 ? 23.811 -6.924 -23.370 1.00 92.69 84 GLY A CA 1
ATOM 689 C C . GLY A 1 84 ? 24.159 -5.787 -22.400 1.00 92.69 84 GLY A C 1
ATOM 690 O O . GLY A 1 84 ? 25.309 -5.699 -21.966 1.00 92.69 84 GLY A O 1
ATOM 691 N N . GLU A 1 85 ? 23.169 -4.986 -21.993 1.00 93.88 85 GLU A N 1
ATOM 692 C CA . GLU A 1 85 ? 23.328 -3.831 -21.092 1.00 93.88 85 GLU A CA 1
ATOM 693 C C . GLU A 1 85 ? 23.715 -4.238 -19.660 1.00 93.88 85 GLU A C 1
ATOM 695 O O . GLU A 1 85 ? 24.328 -3.461 -18.931 1.00 93.88 85 GLU A O 1
ATOM 700 N N . VAL A 1 86 ? 23.397 -5.474 -19.262 1.00 93.50 86 VAL A N 1
ATOM 701 C CA . VAL A 1 86 ? 23.611 -6.004 -17.903 1.00 93.50 86 VAL A CA 1
ATOM 702 C C . VAL A 1 86 ? 24.420 -7.306 -17.893 1.00 93.50 86 VAL A C 1
ATOM 704 O O . VAL A 1 86 ? 24.433 -8.043 -16.907 1.00 93.50 86 VAL A O 1
ATOM 707 N N . SER A 1 87 ? 25.128 -7.596 -18.985 1.00 88.62 87 SER A N 1
ATOM 708 C CA . SER A 1 87 ? 25.860 -8.853 -19.210 1.00 88.62 87 SER A CA 1
ATOM 709 C C . SER A 1 87 ? 26.895 -9.180 -18.124 1.00 88.62 87 SER A C 1
ATOM 711 O O . SER A 1 87 ? 27.099 -10.348 -17.788 1.00 88.62 87 SER A O 1
ATOM 713 N N . SER A 1 88 ? 27.495 -8.161 -17.505 1.00 90.25 88 SER A N 1
ATOM 714 C CA . SER A 1 88 ? 28.423 -8.320 -16.378 1.00 90.25 88 SER A CA 1
ATOM 715 C C . SER A 1 88 ? 27.776 -9.001 -15.165 1.00 90.25 88 SER A C 1
ATOM 717 O O . SER A 1 88 ? 28.447 -9.743 -14.447 1.00 90.25 88 SER A O 1
ATOM 719 N N . LEU A 1 89 ? 26.467 -8.815 -14.965 1.00 90.25 89 LEU A N 1
ATOM 720 C CA . LEU A 1 89 ? 25.709 -9.402 -13.859 1.00 90.25 89 LEU A CA 1
ATOM 721 C C . LEU A 1 89 ? 25.364 -10.879 -14.088 1.00 90.25 89 LEU A C 1
ATOM 723 O O . LEU A 1 89 ? 25.112 -11.595 -13.119 1.00 90.25 89 LEU A O 1
ATOM 727 N N . ALA A 1 90 ? 25.365 -11.342 -15.341 1.00 87.38 90 ALA A N 1
ATOM 728 C CA . ALA A 1 90 ? 24.955 -12.697 -15.712 1.00 87.38 90 ALA A CA 1
ATOM 729 C C . ALA A 1 90 ? 25.988 -13.777 -15.336 1.00 87.38 90 ALA A C 1
ATOM 731 O O . ALA A 1 90 ? 25.647 -14.954 -15.210 1.00 87.38 90 ALA A O 1
ATOM 732 N N . SER A 1 91 ? 27.255 -13.397 -15.148 1.00 87.00 91 SER A N 1
ATOM 733 C CA . SER A 1 91 ? 28.361 -14.343 -14.957 1.00 87.00 91 SER A CA 1
ATOM 734 C C . SER A 1 91 ? 28.158 -15.240 -13.731 1.00 87.00 91 SER A C 1
ATOM 736 O O . SER A 1 91 ? 28.092 -14.763 -12.598 1.00 87.00 91 SER A O 1
ATOM 738 N N . GLY A 1 92 ? 28.081 -16.556 -13.959 1.00 84.06 92 GLY A N 1
ATOM 739 C CA . GLY A 1 92 ? 27.926 -17.560 -12.900 1.00 84.06 92 GLY A CA 1
ATOM 740 C C . GLY A 1 92 ? 26.545 -17.587 -12.237 1.00 84.06 92 GLY A C 1
ATOM 741 O O . GLY A 1 92 ? 26.401 -18.196 -11.177 1.00 84.06 92 GLY A O 1
ATOM 742 N N . ARG A 1 93 ? 25.534 -16.935 -12.828 1.00 87.19 93 ARG A N 1
ATOM 743 C CA . ARG A 1 93 ? 24.169 -16.885 -12.292 1.00 87.19 93 ARG A CA 1
ATOM 744 C C . ARG A 1 93 ? 23.192 -17.609 -13.204 1.00 87.19 93 ARG A C 1
ATOM 746 O O . ARG A 1 93 ? 23.352 -17.640 -14.419 1.00 87.19 93 ARG A O 1
ATOM 753 N N . GLN A 1 94 ? 22.158 -18.167 -12.592 1.00 87.69 94 GLN A N 1
ATOM 754 C CA . GLN A 1 94 ? 20.980 -18.670 -13.284 1.00 87.69 94 GLN A CA 1
ATOM 755 C C . GLN A 1 94 ? 19.782 -17.850 -12.826 1.00 87.69 94 GLN A C 1
ATOM 757 O O . GLN A 1 94 ? 19.682 -17.505 -11.648 1.00 87.69 94 GLN A O 1
ATOM 762 N N . TRP A 1 95 ? 18.888 -17.541 -13.754 1.00 92.38 95 TRP A N 1
ATOM 763 C CA . TRP A 1 95 ? 17.637 -16.851 -13.480 1.00 92.38 95 TRP A CA 1
ATOM 764 C C . TRP A 1 95 ? 16.490 -17.608 -14.141 1.00 92.38 95 TRP A C 1
ATOM 766 O O . TRP A 1 95 ? 16.673 -18.345 -15.112 1.00 92.38 95 TRP A O 1
ATOM 776 N N . VAL A 1 96 ? 15.297 -17.447 -13.580 1.00 90.75 96 VAL A N 1
ATOM 777 C CA . VAL A 1 96 ? 14.076 -17.999 -14.164 1.00 90.75 96 VAL A CA 1
ATOM 778 C C . VAL A 1 96 ? 13.716 -17.144 -15.372 1.00 90.75 96 VAL A C 1
ATOM 780 O O . VAL A 1 96 ? 13.745 -15.919 -15.289 1.00 90.75 96 VAL A O 1
ATOM 783 N N . LYS A 1 97 ? 13.370 -17.758 -16.503 1.00 91.19 97 LYS A N 1
ATOM 784 C CA . LYS A 1 97 ? 12.919 -16.999 -17.673 1.00 91.19 97 LYS A CA 1
ATOM 785 C C . LYS A 1 97 ? 11.569 -16.361 -17.396 1.00 91.19 97 LYS A C 1
ATOM 787 O O . LYS A 1 97 ? 10.734 -16.935 -16.698 1.00 91.19 97 LYS A O 1
ATOM 792 N N . HIS A 1 98 ? 11.306 -15.208 -18.001 1.00 89.81 98 HIS A N 1
ATOM 793 C CA . HIS A 1 98 ? 10.035 -14.511 -17.802 1.00 89.81 98 HIS A CA 1
ATOM 794 C C . HIS A 1 98 ? 8.821 -15.380 -18.204 1.00 89.81 98 HIS A C 1
ATOM 796 O O . HIS A 1 98 ? 7.794 -15.368 -17.526 1.00 89.81 98 HIS A O 1
ATOM 802 N N . SER A 1 99 ? 8.961 -16.220 -19.239 1.00 86.44 99 SER A N 1
ATOM 803 C CA . SER A 1 99 ? 7.935 -17.189 -19.660 1.00 86.44 99 SER A CA 1
ATOM 804 C C . SER A 1 99 ? 7.573 -18.220 -18.588 1.00 86.44 99 SER A C 1
ATOM 806 O O . SER A 1 99 ? 6.417 -18.634 -18.500 1.00 86.44 99 SER A O 1
ATOM 808 N N . ASP A 1 100 ? 8.553 -18.633 -17.786 1.00 87.00 100 ASP A N 1
ATOM 809 C CA . ASP A 1 100 ? 8.374 -19.631 -16.732 1.00 87.00 100 ASP A CA 1
ATOM 810 C C . ASP A 1 100 ? 7.895 -18.968 -15.441 1.00 87.00 100 ASP A C 1
ATOM 812 O O . ASP A 1 100 ? 6.967 -19.463 -14.804 1.00 87.00 100 ASP A O 1
ATOM 816 N N . ALA A 1 101 ? 8.442 -17.795 -15.109 1.00 84.88 101 ALA A N 1
ATOM 817 C CA . ALA A 1 101 ? 8.033 -17.013 -13.947 1.00 84.88 101 ALA A CA 1
ATOM 818 C C . ALA A 1 101 ? 6.549 -16.615 -13.999 1.00 84.88 101 ALA A C 1
ATOM 820 O O . ALA A 1 101 ? 5.875 -16.649 -12.974 1.00 84.88 101 ALA A O 1
ATOM 821 N N . LYS A 1 102 ? 6.004 -16.339 -15.194 1.00 81.44 102 LYS A N 1
ATOM 822 C CA . LYS A 1 102 ? 4.565 -16.092 -15.413 1.00 81.44 102 LYS A CA 1
ATOM 823 C C . LYS A 1 102 ? 3.651 -17.236 -14.968 1.00 81.44 102 LYS A C 1
ATOM 825 O O . LYS A 1 102 ? 2.468 -17.017 -14.736 1.00 81.44 102 LYS A O 1
ATOM 830 N N . ARG A 1 103 ? 4.175 -18.460 -14.876 1.00 81.62 103 ARG A N 1
ATOM 831 C CA . ARG A 1 103 ? 3.424 -19.647 -14.439 1.00 81.62 103 ARG A CA 1
ATOM 832 C C . ARG A 1 103 ? 3.542 -19.891 -12.933 1.00 81.62 103 ARG A C 1
ATOM 834 O O . ARG A 1 103 ? 2.956 -20.844 -12.429 1.00 81.62 103 ARG A O 1
ATOM 841 N N . MET A 1 104 ? 4.306 -19.062 -12.222 1.00 81.19 104 MET A N 1
ATOM 842 C CA . MET A 1 104 ? 4.571 -19.188 -10.793 1.00 81.19 104 MET A CA 1
ATOM 843 C C . MET A 1 104 ? 3.821 -18.105 -10.011 1.00 81.19 104 MET A C 1
ATOM 845 O O . MET A 1 104 ? 3.690 -16.970 -10.458 1.00 81.19 104 MET A O 1
ATOM 849 N N . GLY A 1 105 ? 3.360 -18.440 -8.805 1.00 75.50 105 GLY A N 1
ATOM 850 C CA . GLY A 1 105 ? 2.922 -17.436 -7.834 1.00 75.50 105 GLY A CA 1
ATOM 851 C C . GLY A 1 105 ? 4.126 -16.832 -7.107 1.00 75.50 105 GLY A C 1
ATOM 852 O O . GLY A 1 105 ? 5.043 -17.563 -6.731 1.00 75.50 105 GLY A O 1
ATOM 853 N N . ARG A 1 106 ? 4.123 -15.513 -6.878 1.00 74.81 106 ARG A N 1
ATOM 854 C CA . ARG A 1 106 ? 5.173 -14.808 -6.124 1.00 74.81 106 ARG A CA 1
ATOM 855 C C . ARG A 1 106 ? 4.592 -14.175 -4.860 1.00 74.81 106 ARG A C 1
ATOM 857 O O . ARG A 1 106 ? 3.605 -13.453 -4.929 1.00 74.81 106 ARG A O 1
ATOM 864 N N . ILE A 1 107 ? 5.239 -14.412 -3.718 1.00 75.75 107 ILE A N 1
ATOM 865 C CA . ILE A 1 107 ? 4.956 -13.736 -2.443 1.00 75.75 107 ILE A CA 1
ATOM 866 C C . ILE A 1 107 ? 6.144 -12.826 -2.125 1.00 75.75 107 ILE A C 1
ATOM 868 O O . ILE A 1 107 ? 7.289 -13.275 -2.151 1.00 75.75 107 ILE A O 1
ATOM 872 N N . VAL A 1 108 ? 5.878 -11.554 -1.824 1.00 74.31 108 VAL A N 1
ATOM 873 C CA . VAL A 1 108 ? 6.899 -10.565 -1.450 1.00 74.31 108 VAL A CA 1
ATOM 874 C C . VAL A 1 108 ? 6.624 -10.088 -0.028 1.00 74.31 108 VAL A C 1
ATOM 876 O O . VAL A 1 108 ? 5.551 -9.563 0.252 1.00 74.31 108 VAL A O 1
ATOM 879 N N . LEU A 1 109 ? 7.594 -10.275 0.870 1.00 69.00 109 LEU A N 1
ATOM 880 C CA . LEU A 1 109 ? 7.538 -9.785 2.246 1.00 69.00 109 LEU A CA 1
ATOM 881 C C . LEU A 1 109 ? 8.458 -8.571 2.386 1.00 69.00 109 LEU A C 1
ATOM 883 O O . LEU A 1 109 ? 9.672 -8.694 2.233 1.00 69.00 109 LEU A O 1
ATOM 887 N N . VAL A 1 110 ? 7.883 -7.412 2.701 1.00 70.81 110 VAL A N 1
ATOM 888 C CA . VAL A 1 110 ? 8.636 -6.184 2.983 1.00 70.81 110 VAL A CA 1
ATOM 889 C C . VAL A 1 110 ? 8.591 -5.938 4.483 1.00 70.81 110 VAL A C 1
ATOM 891 O O . VAL A 1 110 ? 7.515 -5.811 5.061 1.00 70.81 110 VAL A O 1
ATOM 894 N N . TYR A 1 111 ? 9.757 -5.885 5.117 1.00 59.34 111 TYR A N 1
ATOM 895 C CA . TYR A 1 111 ? 9.882 -5.608 6.543 1.00 59.34 111 TYR A CA 1
ATOM 896 C C . TYR A 1 111 ? 11.042 -4.641 6.782 1.00 59.34 111 TYR A C 1
ATOM 898 O O . TYR A 1 111 ? 12.047 -4.666 6.071 1.00 59.34 111 TYR A O 1
ATOM 906 N N . PHE A 1 112 ? 10.899 -3.761 7.770 1.00 51.06 112 PHE A N 1
ATOM 907 C CA . PHE A 1 112 ? 11.927 -2.781 8.102 1.00 51.06 112 PHE A CA 1
ATOM 908 C C . PHE A 1 112 ? 12.956 -3.393 9.057 1.00 51.06 112 PHE A C 1
ATOM 910 O O . PHE A 1 112 ? 12.607 -3.848 10.146 1.00 51.06 112 PHE A O 1
ATOM 917 N N . ALA A 1 113 ? 14.228 -3.380 8.660 1.00 49.22 113 ALA A N 1
ATOM 918 C CA . ALA A 1 113 ? 15.349 -3.855 9.466 1.00 49.22 113 ALA A CA 1
ATOM 919 C C . ALA A 1 113 ? 16.344 -2.708 9.699 1.00 49.22 113 ALA A C 1
ATOM 921 O O . ALA A 1 113 ? 17.393 -2.644 9.066 1.00 49.22 113 ALA A O 1
ATOM 922 N N . GLY A 1 114 ? 16.003 -1.766 10.582 1.00 47.03 114 GLY A N 1
ATOM 923 C CA . GLY A 1 114 ? 16.847 -0.606 10.875 1.00 47.03 114 GLY A CA 1
ATOM 924 C C . GLY A 1 114 ? 16.772 -0.168 12.335 1.00 47.03 114 GLY A C 1
ATOM 925 O O . GLY A 1 114 ? 15.740 -0.313 12.988 1.00 47.03 114 GLY A O 1
ATOM 926 N N . LYS A 1 115 ? 17.878 0.383 12.848 1.00 45.97 115 LYS A N 1
ATOM 927 C CA . LYS A 1 115 ? 17.905 1.122 14.119 1.00 45.97 115 LYS A CA 1
ATOM 928 C C . LYS A 1 115 ? 17.464 2.560 13.835 1.00 45.97 115 LYS A C 1
ATOM 930 O O . LYS A 1 115 ? 17.991 3.180 12.916 1.00 45.97 115 LYS A O 1
ATOM 935 N N . ALA A 1 116 ? 16.497 3.079 14.587 1.00 38.97 116 ALA A N 1
ATOM 936 C CA . ALA A 1 116 ? 16.005 4.443 14.395 1.00 38.97 116 ALA A CA 1
ATOM 937 C C . ALA A 1 116 ? 17.113 5.479 14.697 1.00 38.97 116 ALA A C 1
ATOM 939 O O . ALA A 1 116 ? 17.843 5.300 15.676 1.00 38.97 116 ALA A O 1
ATOM 940 N N . PRO A 1 117 ? 17.258 6.551 13.894 1.00 39.09 117 PRO A N 1
ATOM 941 C CA . PRO A 1 117 ? 18.234 7.602 14.166 1.00 39.09 117 PRO A CA 1
ATOM 942 C C . PRO A 1 117 ? 17.886 8.339 15.466 1.00 39.09 117 PRO A C 1
ATOM 944 O O . PRO A 1 117 ? 16.735 8.713 15.699 1.00 39.09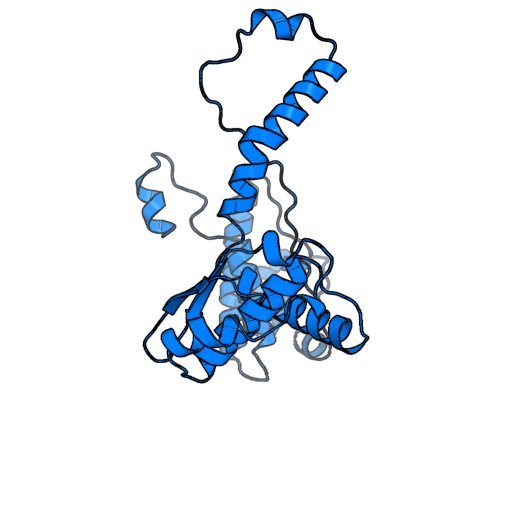 117 PRO A O 1
ATOM 947 N N . VAL A 1 118 ? 18.893 8.550 16.314 1.00 43.25 118 VAL A N 1
ATOM 948 C CA . VAL A 1 118 ? 18.763 9.297 17.571 1.00 43.25 118 VAL A CA 1
ATOM 949 C C . VAL A 1 118 ? 18.900 10.786 17.265 1.00 43.25 118 VAL A C 1
ATOM 951 O O . VAL A 1 118 ? 19.863 11.207 16.626 1.00 43.25 118 VAL A O 1
ATOM 954 N N . LYS A 1 119 ? 17.934 11.593 17.708 1.00 31.59 119 LYS A N 1
ATOM 955 C CA . LYS A 1 119 ? 18.015 13.052 17.620 1.00 31.59 119 LYS A CA 1
ATOM 956 C C . LYS A 1 119 ? 18.833 13.557 18.804 1.00 31.59 119 LYS A C 1
ATOM 958 O O . LYS A 1 119 ? 18.317 13.616 19.919 1.00 31.59 119 LYS A O 1
ATOM 963 N N . ASP A 1 120 ? 20.094 13.896 18.563 1.00 35.00 120 ASP A N 1
ATOM 964 C CA . ASP A 1 120 ? 20.910 14.537 19.587 1.00 35.00 120 ASP A CA 1
ATOM 965 C C . ASP A 1 120 ? 20.368 15.950 19.836 1.00 35.00 120 ASP A C 1
ATOM 967 O O . ASP A 1 120 ? 20.231 16.761 18.915 1.00 35.00 120 ASP A O 1
ATOM 971 N N . THR A 1 121 ? 19.947 16.208 21.069 1.00 31.52 121 THR A N 1
ATOM 972 C CA . THR A 1 121 ? 19.430 17.513 21.486 1.00 31.52 121 THR A CA 1
ATOM 973 C C . THR A 1 121 ? 20.363 17.984 22.591 1.00 31.52 121 THR A C 1
ATOM 975 O O . THR A 1 121 ? 20.378 17.341 23.643 1.00 31.52 121 THR A O 1
ATOM 978 N N . PRO A 1 122 ? 21.158 19.052 22.390 1.00 37.44 122 PRO A N 1
ATOM 979 C CA . PRO A 1 122 ? 22.117 19.468 23.398 1.00 37.44 122 PRO A CA 1
ATOM 980 C C . PRO A 1 122 ? 21.375 19.873 24.672 1.00 37.44 122 PRO A C 1
ATOM 982 O O . PRO A 1 122 ? 20.579 20.812 24.661 1.00 37.44 122 PRO A O 1
ATOM 985 N N . GLY A 1 123 ? 21.661 19.156 25.759 1.00 47.22 123 GLY A N 1
ATOM 986 C CA . GLY A 1 123 ? 21.258 19.502 27.116 1.00 47.22 123 GLY A CA 1
ATOM 987 C C . GLY A 1 123 ? 19.823 19.123 27.488 1.00 47.22 123 GLY A C 1
ATOM 988 O O . GLY A 1 123 ? 18.877 19.854 27.194 1.00 47.22 123 GLY A O 1
ATOM 989 N N . LYS A 1 124 ? 19.688 18.030 28.252 1.00 42.66 124 LYS A N 1
ATOM 990 C CA . LYS A 1 124 ? 19.160 18.032 29.637 1.00 42.66 124 LYS A CA 1
ATOM 991 C C . LYS A 1 124 ? 18.891 16.603 30.130 1.00 42.66 124 LYS A C 1
ATOM 993 O O . LYS A 1 124 ? 17.761 16.118 30.132 1.00 42.66 124 LYS A O 1
ATOM 998 N N . VAL A 1 125 ? 19.959 15.963 30.585 1.00 42.62 125 VAL A N 1
ATOM 999 C CA . VAL A 1 125 ? 20.054 15.227 31.855 1.00 42.62 125 VAL A CA 1
ATOM 1000 C C . VAL A 1 125 ? 21.387 15.707 32.434 1.00 42.62 125 VAL A C 1
ATOM 1002 O O . VAL A 1 125 ? 22.305 15.946 31.657 1.00 42.62 125 VAL A O 1
ATOM 1005 N N . ASP A 1 126 ? 21.475 15.988 33.731 1.00 50.00 126 ASP A N 1
ATOM 1006 C CA . ASP A 1 126 ? 22.767 16.359 34.317 1.00 50.00 126 ASP A CA 1
ATOM 1007 C C . ASP A 1 126 ? 23.664 15.110 34.265 1.00 50.00 126 ASP A C 1
ATOM 1009 O O . ASP A 1 126 ? 23.326 14.079 34.848 1.00 50.00 126 ASP A O 1
ATOM 1013 N N . ASP A 1 127 ? 24.743 15.172 33.484 1.00 48.06 127 ASP A N 1
ATOM 1014 C CA . ASP A 1 127 ? 25.564 14.018 33.081 1.00 48.06 127 ASP A CA 1
ATOM 1015 C C . ASP A 1 127 ? 26.384 13.410 34.239 1.00 48.06 127 ASP A C 1
ATOM 1017 O O . ASP A 1 127 ? 27.071 12.406 34.058 1.00 48.06 127 ASP A O 1
ATOM 1021 N N . GLN A 1 128 ? 26.307 13.980 35.448 1.00 47.72 128 GLN A N 1
ATOM 1022 C CA . GLN A 1 128 ? 27.168 13.596 36.572 1.00 47.72 128 GLN A CA 1
ATOM 1023 C C . GLN A 1 128 ? 26.787 12.281 37.274 1.00 47.72 128 GLN A C 1
ATOM 1025 O O . GLN A 1 128 ? 27.643 11.711 37.944 1.00 47.72 128 GLN A O 1
ATOM 1030 N N . ASP A 1 129 ? 25.580 11.738 37.077 1.00 49.19 129 ASP A N 1
ATOM 1031 C CA . ASP A 1 129 ? 25.183 10.464 37.710 1.00 49.19 129 ASP A CA 1
ATOM 1032 C C . ASP A 1 129 ? 25.272 9.241 36.771 1.00 49.19 129 ASP A C 1
ATOM 1034 O O . ASP A 1 129 ? 25.281 8.103 37.247 1.00 49.19 129 ASP A O 1
ATOM 1038 N N . LEU A 1 130 ? 25.408 9.433 35.450 1.00 51.31 130 LEU A N 1
ATOM 1039 C CA . LEU A 1 130 ? 25.430 8.340 34.457 1.00 51.31 130 LEU A CA 1
ATOM 1040 C C . LEU A 1 130 ? 26.755 7.563 34.438 1.00 51.31 130 LEU A C 1
ATOM 1042 O O . LEU A 1 130 ? 26.762 6.366 34.144 1.00 51.31 130 LEU A O 1
ATOM 1046 N N . GLU A 1 131 ? 27.868 8.212 34.788 1.00 51.88 131 GLU A N 1
ATOM 1047 C CA . GLU A 1 131 ? 29.190 7.570 34.849 1.00 51.88 131 GLU A CA 1
ATOM 1048 C C . GLU A 1 131 ? 29.330 6.594 36.031 1.00 51.88 131 GLU A C 1
ATOM 1050 O O . GLU A 1 131 ? 30.200 5.724 36.016 1.00 51.88 131 GLU A O 1
ATOM 1055 N N . SER A 1 132 ? 28.456 6.705 37.040 1.00 52.56 132 SER A N 1
ATOM 1056 C CA . SER A 1 132 ? 28.449 5.837 38.225 1.00 52.56 132 SER A CA 1
ATOM 1057 C C . SER A 1 132 ? 27.587 4.576 38.069 1.00 52.56 132 SER A C 1
ATOM 1059 O O . SER A 1 132 ? 27.664 3.664 38.896 1.00 52.56 132 SER A O 1
ATOM 1061 N N . MET A 1 133 ? 26.776 4.501 37.007 1.00 57.31 133 MET A N 1
ATOM 1062 C CA . MET A 1 133 ? 25.849 3.395 36.776 1.00 57.31 133 MET A CA 1
ATOM 1063 C C . MET A 1 133 ? 26.565 2.189 36.173 1.00 57.31 133 MET A C 1
ATOM 1065 O O . MET A 1 133 ? 27.399 2.311 35.270 1.00 57.31 133 MET A O 1
ATOM 1069 N N . SER A 1 134 ? 26.191 0.986 36.613 1.00 60.72 134 SER A N 1
ATOM 1070 C CA . SER A 1 134 ? 26.632 -0.208 35.905 1.00 60.72 134 SER A CA 1
ATOM 1071 C C . SER A 1 134 ? 26.034 -0.220 34.496 1.00 60.72 134 SER A C 1
ATOM 1073 O O . SER A 1 134 ? 24.944 0.296 34.237 1.00 60.72 134 SER A O 1
ATOM 1075 N N . ARG A 1 135 ? 26.745 -0.852 33.562 1.00 55.59 135 ARG A N 1
ATOM 1076 C CA . ARG A 1 135 ? 26.373 -0.892 32.141 1.00 55.59 135 ARG A CA 1
ATOM 1077 C C . ARG A 1 135 ? 24.924 -1.350 31.910 1.00 55.59 135 ARG A C 1
ATOM 1079 O O . ARG A 1 135 ? 24.239 -0.803 31.059 1.00 55.59 135 ARG A O 1
ATOM 1086 N N . ALA A 1 136 ? 24.445 -2.297 32.717 1.00 57.00 136 ALA A N 1
ATOM 1087 C CA . ALA A 1 136 ? 23.087 -2.825 32.624 1.00 57.00 136 ALA A CA 1
ATOM 1088 C C . ALA A 1 136 ? 22.011 -1.823 33.084 1.00 57.00 136 ALA A C 1
ATOM 1090 O O . ALA A 1 136 ? 20.928 -1.770 32.503 1.00 57.00 136 ALA A O 1
ATOM 1091 N N . GLU A 1 137 ? 22.297 -1.021 34.111 1.00 54.22 137 GLU A N 1
ATOM 1092 C CA . GLU A 1 137 ? 21.369 -0.007 34.627 1.00 54.22 137 GLU A CA 1
ATOM 1093 C C . GLU A 1 137 ? 21.298 1.195 33.683 1.00 54.22 137 GLU A C 1
ATOM 1095 O O . GLU A 1 137 ? 20.219 1.739 33.441 1.00 54.22 137 GLU A O 1
ATOM 1100 N N . HIS A 1 138 ? 22.437 1.550 33.086 1.00 58.78 138 HIS A N 1
ATOM 1101 C CA . HIS A 1 138 ? 22.522 2.568 32.047 1.00 58.78 138 HIS A CA 1
ATOM 1102 C C . HIS A 1 138 ? 21.716 2.149 30.802 1.00 58.78 138 HIS A C 1
ATOM 1104 O O . HIS A 1 138 ? 20.867 2.907 30.324 1.00 58.78 138 HIS A O 1
ATOM 1110 N N . ASP A 1 139 ? 21.887 0.909 30.336 1.00 55.22 139 ASP A N 1
ATOM 1111 C CA . ASP A 1 139 ? 21.139 0.371 29.197 1.00 55.22 139 ASP A CA 1
ATOM 1112 C C . ASP A 1 139 ? 19.623 0.329 29.474 1.00 55.22 139 ASP A C 1
ATOM 1114 O O . ASP A 1 139 ? 18.822 0.698 28.612 1.00 55.22 139 ASP A O 1
ATOM 1118 N N . ALA A 1 140 ? 19.208 -0.055 30.687 1.00 55.69 140 ALA A N 1
ATOM 1119 C CA . ALA A 1 140 ? 17.798 -0.098 31.082 1.00 55.69 140 ALA A CA 1
ATOM 1120 C C . ALA A 1 140 ? 17.151 1.299 31.141 1.00 55.69 140 ALA A C 1
ATOM 1122 O O . ALA A 1 140 ? 16.012 1.475 30.692 1.00 55.69 140 ALA A O 1
ATOM 1123 N N . TYR A 1 141 ? 17.878 2.298 31.650 1.00 60.44 141 TYR A N 1
ATOM 1124 C CA . TYR A 1 141 ? 17.429 3.691 31.699 1.00 60.44 141 TYR A CA 1
ATOM 1125 C C . TYR A 1 141 ? 17.232 4.274 30.292 1.00 60.44 141 TYR A C 1
ATOM 1127 O O . TYR A 1 141 ? 16.180 4.851 29.992 1.00 60.44 141 TYR A O 1
ATOM 1135 N N . LEU A 1 142 ? 18.199 4.053 29.396 1.00 53.47 142 LEU A N 1
ATOM 1136 C CA . LEU A 1 142 ? 18.115 4.490 28.001 1.00 53.47 142 LEU A CA 1
ATOM 1137 C C . LEU A 1 142 ? 16.948 3.819 27.267 1.00 53.47 142 LEU A C 1
ATOM 1139 O O . LEU A 1 142 ? 16.217 4.486 26.529 1.00 53.47 142 LEU A O 1
ATOM 1143 N N . LEU A 1 143 ? 16.706 2.529 27.527 1.00 51.94 143 LEU A N 1
ATOM 1144 C CA . LEU A 1 143 ? 15.589 1.788 26.940 1.00 51.94 143 LEU A CA 1
ATOM 1145 C C . LEU A 1 143 ? 14.225 2.344 27.385 1.00 51.94 143 LEU A C 1
ATOM 1147 O O . LEU A 1 143 ? 13.307 2.484 26.570 1.00 51.94 143 LEU A O 1
ATOM 1151 N N . ALA A 1 144 ? 14.084 2.673 28.672 1.00 55.88 144 ALA A N 1
ATOM 1152 C CA . ALA A 1 144 ? 12.858 3.240 29.232 1.00 55.88 144 ALA A CA 1
ATOM 1153 C C . ALA A 1 144 ? 12.577 4.652 28.688 1.00 55.88 144 ALA A C 1
ATOM 1155 O O . ALA A 1 144 ? 11.437 4.966 28.333 1.00 55.88 144 ALA A O 1
ATOM 1156 N N . LYS A 1 145 ? 13.620 5.480 28.549 1.00 52.16 145 LYS A N 1
ATOM 1157 C CA . LYS A 1 145 ? 13.525 6.831 27.981 1.00 52.16 145 LYS A CA 1
ATOM 1158 C C . LYS A 1 145 ? 13.172 6.805 26.488 1.00 52.16 145 LYS A C 1
ATOM 1160 O O . LYS A 1 145 ? 12.251 7.504 26.066 1.00 52.16 145 LYS A O 1
ATOM 1165 N N . MET A 1 146 ? 13.809 5.922 25.708 1.00 46.31 146 MET A N 1
ATOM 1166 C CA . MET A 1 146 ? 13.505 5.716 24.282 1.00 46.31 146 MET A CA 1
ATOM 1167 C C . MET A 1 146 ? 12.043 5.326 24.035 1.00 46.31 146 MET A C 1
ATOM 1169 O O . MET A 1 146 ? 11.410 5.862 23.122 1.00 46.31 146 MET A O 1
ATOM 1173 N N . LYS A 1 147 ? 11.489 4.417 24.851 1.00 48.12 147 LYS A N 1
ATOM 1174 C CA . LYS A 1 147 ? 10.083 3.998 24.732 1.00 48.12 147 LYS A CA 1
ATOM 1175 C C . LYS A 1 147 ? 9.107 5.158 24.926 1.00 48.12 147 LYS A C 1
ATOM 1177 O O . LYS A 1 147 ? 8.149 5.278 24.167 1.00 48.12 147 LYS A O 1
ATOM 1182 N N . LYS A 1 148 ? 9.355 6.010 25.923 1.00 50.69 148 LYS A N 1
ATOM 1183 C CA . LYS A 1 148 ? 8.434 7.082 26.321 1.00 50.69 148 LYS A CA 1
ATOM 1184 C C . LYS A 1 148 ? 8.480 8.296 25.388 1.00 50.69 148 LYS A C 1
ATOM 1186 O O . LYS A 1 148 ? 7.434 8.860 25.085 1.00 50.69 148 LYS A O 1
ATOM 1191 N N . GLU A 1 149 ? 9.669 8.711 24.956 1.00 50.56 149 GLU A N 1
ATOM 1192 C CA . GLU A 1 149 ? 9.857 10.019 24.305 1.00 50.56 149 GLU A CA 1
ATOM 1193 C C . GLU A 1 149 ? 9.979 9.945 22.779 1.00 50.56 149 GLU A C 1
ATOM 1195 O O . GLU A 1 149 ? 9.705 10.932 22.098 1.00 50.56 149 GLU A O 1
ATOM 1200 N N . VAL A 1 150 ? 10.366 8.788 22.232 1.00 48.62 150 VAL A N 1
ATOM 1201 C CA . VAL A 1 150 ? 10.658 8.643 20.796 1.00 48.62 150 VAL A CA 1
ATOM 1202 C C . VAL A 1 150 ? 9.724 7.640 20.136 1.00 48.62 150 VAL A C 1
ATOM 1204 O O . VAL A 1 150 ? 9.095 7.976 19.138 1.00 48.62 150 VAL A O 1
ATOM 1207 N N . ILE A 1 151 ? 9.597 6.436 20.700 1.00 45.44 151 ILE A N 1
ATOM 1208 C CA . ILE A 1 151 ? 8.814 5.354 20.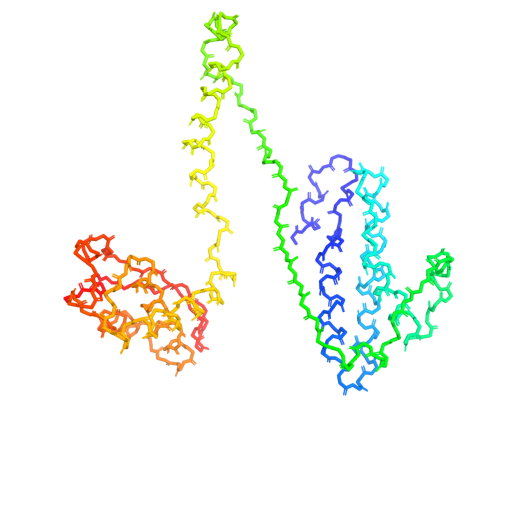084 1.00 45.44 151 ILE A CA 1
ATOM 1209 C C . ILE A 1 151 ? 7.316 5.694 20.085 1.00 45.44 151 ILE A C 1
ATOM 1211 O O . ILE A 1 151 ? 6.710 5.721 19.017 1.00 45.44 151 ILE A O 1
ATOM 1215 N N . GLY A 1 152 ? 6.747 6.073 21.236 1.00 50.44 152 GLY A N 1
ATOM 1216 C CA . GLY A 1 152 ? 5.319 6.414 21.335 1.00 50.44 152 GLY A CA 1
ATOM 1217 C C . GLY A 1 152 ? 4.850 7.512 20.357 1.00 50.44 152 GLY A C 1
ATOM 1218 O O . GLY A 1 152 ? 3.847 7.325 19.669 1.00 50.44 152 GLY A O 1
ATOM 1219 N N . PRO A 1 153 ? 5.560 8.651 20.225 1.00 48.38 153 PRO A N 1
ATOM 1220 C CA . PRO A 1 153 ? 5.174 9.705 19.280 1.00 48.38 153 PRO A CA 1
ATOM 1221 C C . PRO A 1 153 ? 5.409 9.374 17.795 1.00 48.38 153 PRO A C 1
ATOM 1223 O O . PRO A 1 153 ? 4.715 9.931 16.940 1.00 48.38 153 PRO A O 1
ATOM 1226 N N . LEU A 1 154 ? 6.381 8.511 17.460 1.00 37.91 154 LEU A N 1
ATOM 1227 C CA . LEU A 1 154 ? 6.646 8.105 16.070 1.00 37.91 154 LEU A CA 1
ATOM 1228 C C . LEU A 1 154 ? 5.614 7.096 15.554 1.00 37.91 154 LEU A C 1
ATOM 1230 O O . LEU A 1 154 ? 5.168 7.226 14.412 1.00 37.91 154 LEU A O 1
ATOM 1234 N N . GLU A 1 155 ? 5.209 6.137 16.392 1.00 40.12 155 GLU A N 1
ATOM 1235 C CA . GLU A 1 155 ? 4.135 5.177 16.091 1.00 40.12 155 GLU A CA 1
ATOM 1236 C C . GLU A 1 155 ? 2.827 5.902 15.734 1.00 40.12 155 GLU A C 1
ATOM 1238 O O . GLU A 1 155 ? 2.113 5.497 14.821 1.00 40.12 155 GLU A O 1
ATOM 1243 N N . ALA A 1 156 ? 2.570 7.054 16.360 1.00 44.25 156 ALA A N 1
ATOM 1244 C CA . ALA A 1 156 ? 1.397 7.879 16.087 1.00 44.25 156 ALA A CA 1
ATOM 1245 C C . ALA A 1 156 ? 1.427 8.626 14.732 1.00 44.25 156 ALA A C 1
ATOM 1247 O O . ALA A 1 156 ? 0.377 9.076 14.270 1.00 44.25 156 ALA A O 1
ATOM 1248 N N . LYS A 1 157 ? 2.600 8.809 14.099 1.00 39.62 157 LYS A N 1
ATOM 1249 C CA . LYS A 1 157 ? 2.778 9.732 12.955 1.00 39.62 157 LYS A CA 1
ATOM 1250 C C . LYS A 1 157 ? 2.986 9.067 11.592 1.00 39.62 157 LYS A C 1
ATOM 1252 O O . LYS A 1 157 ? 2.647 9.687 10.588 1.00 39.62 157 LYS A O 1
ATOM 1257 N N . LEU A 1 158 ? 3.552 7.859 11.529 1.00 32.09 158 LEU A N 1
ATOM 1258 C CA . LEU A 1 158 ? 3.981 7.236 10.261 1.00 32.09 158 LEU A CA 1
ATOM 1259 C C . LEU A 1 158 ? 3.057 6.131 9.704 1.00 32.09 158 LEU A C 1
ATOM 1261 O O . LEU A 1 158 ? 3.278 5.700 8.577 1.00 32.09 158 LEU A O 1
ATOM 1265 N N . GLY A 1 159 ? 2.008 5.707 10.417 1.00 33.31 159 GLY A N 1
ATOM 1266 C CA . GLY A 1 159 ? 1.087 4.650 9.954 1.00 33.31 159 GLY A CA 1
ATOM 1267 C C . GLY A 1 159 ? -0.063 5.080 9.021 1.00 33.31 159 GLY A C 1
ATOM 1268 O O . GLY A 1 159 ? -0.664 4.235 8.371 1.00 33.31 159 GLY A O 1
ATOM 1269 N N . LYS A 1 160 ? -0.388 6.375 8.903 1.00 35.81 160 LYS A N 1
ATOM 1270 C CA . LYS A 1 160 ? -1.816 6.752 8.934 1.00 35.81 160 LYS A CA 1
ATOM 1271 C C . LYS A 1 160 ? -2.647 6.915 7.641 1.00 35.81 160 LYS A C 1
ATOM 1273 O O . LYS A 1 160 ? -3.834 7.171 7.774 1.00 35.81 160 LYS A O 1
ATOM 1278 N N . ALA A 1 161 ? -2.105 6.851 6.414 1.00 39.19 161 ALA A N 1
ATOM 1279 C CA . ALA A 1 161 ? -2.881 7.323 5.237 1.00 39.19 161 ALA A CA 1
ATOM 1280 C C . ALA A 1 161 ? -3.166 6.305 4.113 1.00 39.19 161 ALA A C 1
ATOM 1282 O O . ALA A 1 161 ? -4.296 6.225 3.653 1.00 39.19 161 ALA A O 1
ATOM 1283 N N . VAL A 1 162 ? -2.181 5.531 3.633 1.00 29.72 162 VAL A N 1
ATOM 1284 C CA . VAL A 1 162 ? -2.377 4.645 2.452 1.00 29.72 162 VAL A CA 1
ATOM 1285 C C . VAL A 1 162 ? -2.172 3.162 2.784 1.00 29.72 162 VAL A C 1
ATOM 1287 O O . VAL A 1 162 ? -2.866 2.304 2.245 1.00 29.72 162 VAL A O 1
ATOM 1290 N N . THR A 1 163 ? -1.283 2.842 3.729 1.00 30.48 163 THR A N 1
ATOM 1291 C CA . THR A 1 163 ? -1.113 1.479 4.267 1.00 30.48 163 THR A CA 1
ATOM 1292 C C . THR A 1 163 ? -2.237 1.102 5.240 1.00 30.48 163 THR A C 1
ATOM 1294 O O . THR A 1 163 ? -2.650 -0.058 5.270 1.00 30.48 163 THR A O 1
ATOM 1297 N N . ASP A 1 164 ? -2.777 2.087 5.968 1.00 47.28 164 ASP A N 1
ATOM 1298 C CA . ASP A 1 164 ? -3.882 1.907 6.916 1.00 47.28 164 ASP A CA 1
ATOM 1299 C C . ASP A 1 164 ? -5.156 1.400 6.232 1.00 47.28 164 ASP A C 1
ATOM 1301 O O . ASP A 1 164 ? -5.820 0.527 6.781 1.00 47.28 164 ASP A O 1
ATOM 1305 N N . GLN A 1 165 ? -5.487 1.851 5.016 1.00 48.69 165 GLN A N 1
ATOM 1306 C CA . GLN A 1 165 ? -6.769 1.491 4.403 1.00 48.69 165 GLN A CA 1
ATOM 1307 C C . GLN A 1 165 ? -6.861 -0.001 4.043 1.00 48.69 165 GLN A C 1
ATOM 1309 O O . GLN A 1 165 ? -7.816 -0.679 4.419 1.00 48.69 165 GLN A O 1
ATOM 1314 N N . ASN A 1 166 ? -5.834 -0.557 3.390 1.00 43.03 166 ASN A N 1
ATOM 1315 C CA . ASN A 1 166 ? -5.822 -1.978 3.016 1.00 43.03 166 ASN A CA 1
ATOM 1316 C C . ASN A 1 166 ? -5.695 -2.906 4.238 1.00 43.03 166 ASN A C 1
ATOM 1318 O O . ASN A 1 166 ? -6.287 -3.986 4.259 1.00 43.03 166 ASN A O 1
ATOM 1322 N N . GLN A 1 167 ? -4.942 -2.497 5.267 1.00 52.12 167 GLN A N 1
ATOM 1323 C CA . GLN A 1 167 ? -4.845 -3.249 6.523 1.00 52.12 167 GLN A CA 1
ATOM 1324 C C . GLN A 1 167 ? -6.145 -3.176 7.330 1.00 52.12 167 GLN A C 1
ATOM 1326 O O . GLN A 1 167 ? -6.547 -4.180 7.918 1.00 52.12 167 GLN A O 1
ATOM 1331 N N . THR A 1 168 ? -6.837 -2.036 7.296 1.00 59.88 168 THR A N 1
ATOM 1332 C CA . THR A 1 168 ? -8.134 -1.858 7.952 1.00 59.88 168 THR A CA 1
ATOM 1333 C C . THR A 1 168 ? -9.210 -2.716 7.301 1.00 59.88 168 THR A C 1
ATOM 1335 O O . THR A 1 168 ? -9.927 -3.399 8.024 1.00 59.88 168 THR A O 1
ATOM 1338 N N . ASN A 1 169 ? -9.267 -2.799 5.969 1.00 67.56 169 ASN A N 1
ATOM 1339 C CA . ASN A 1 169 ? -10.241 -3.650 5.274 1.00 67.56 169 ASN A CA 1
ATOM 1340 C C . ASN A 1 169 ? -10.035 -5.143 5.611 1.00 67.56 169 ASN A C 1
ATOM 1342 O O . ASN A 1 169 ? -10.988 -5.864 5.915 1.00 67.56 169 ASN A O 1
ATOM 1346 N N . MET A 1 170 ? -8.779 -5.612 5.651 1.00 66.12 170 MET A N 1
ATOM 1347 C CA . MET A 1 170 ? -8.469 -6.980 6.094 1.00 66.12 170 MET A CA 1
ATOM 1348 C C . MET A 1 170 ? -8.819 -7.204 7.575 1.00 66.12 170 MET A C 1
ATOM 1350 O O . MET A 1 170 ? -9.381 -8.244 7.930 1.00 66.12 170 MET A O 1
ATOM 1354 N N . ALA A 1 171 ? -8.521 -6.238 8.450 1.00 66.88 171 ALA A N 1
ATOM 1355 C CA . ALA A 1 171 ? -8.870 -6.307 9.868 1.00 66.88 171 ALA A CA 1
ATOM 1356 C C . ALA A 1 171 ? -10.394 -6.320 10.082 1.00 66.88 171 ALA A C 1
ATOM 1358 O O . ALA A 1 171 ? -10.888 -7.110 10.888 1.00 66.88 171 ALA A O 1
ATOM 1359 N N . ALA A 1 172 ? -11.140 -5.524 9.316 1.00 81.94 172 ALA A N 1
ATOM 1360 C CA . ALA A 1 172 ? -12.596 -5.467 9.330 1.00 81.94 172 ALA A CA 1
ATOM 1361 C C . ALA A 1 172 ? -13.218 -6.789 8.863 1.00 81.94 172 ALA A C 1
ATOM 1363 O O . ALA A 1 172 ? -14.167 -7.281 9.471 1.00 81.94 172 ALA A O 1
ATOM 1364 N N . GLU A 1 173 ? -12.660 -7.433 7.836 1.00 85.25 173 GLU A N 1
ATOM 1365 C CA . GLU A 1 173 ? -13.137 -8.741 7.383 1.00 85.25 173 GLU A CA 1
ATOM 1366 C C . GLU A 1 173 ? -12.915 -9.836 8.443 1.00 85.25 173 GLU A C 1
ATOM 1368 O O . GLU A 1 173 ? -13.796 -10.667 8.697 1.00 85.25 173 GLU A O 1
ATOM 1373 N N . VAL A 1 174 ? -11.758 -9.825 9.111 1.00 77.56 174 VAL A N 1
ATOM 1374 C CA . VAL A 1 174 ? -11.476 -10.737 10.230 1.00 77.56 174 VAL A CA 1
ATOM 1375 C C . VAL A 1 174 ? -12.417 -10.463 11.407 1.00 77.56 174 VAL A C 1
ATOM 1377 O O . VAL A 1 174 ? -12.961 -11.415 11.975 1.00 77.56 174 VAL A O 1
ATOM 1380 N N . ALA A 1 175 ? -12.652 -9.192 11.740 1.00 79.06 175 ALA A N 1
ATOM 1381 C CA . ALA A 1 175 ? -13.577 -8.765 12.786 1.00 79.06 175 ALA A CA 1
ATOM 1382 C C . ALA A 1 175 ? -15.020 -9.207 12.486 1.00 79.06 175 ALA A C 1
ATOM 1384 O O . ALA A 1 175 ? -15.641 -9.845 13.335 1.00 79.06 175 ALA A O 1
ATOM 1385 N N . ARG A 1 176 ? -15.520 -9.010 11.254 1.00 91.00 176 ARG A N 1
ATOM 1386 C CA . ARG A 1 176 ? -16.835 -9.513 10.804 1.00 91.00 176 ARG A CA 1
ATOM 1387 C C . ARG A 1 176 ? -16.962 -11.017 11.012 1.00 91.00 176 ARG A C 1
ATOM 1389 O O . ARG A 1 176 ? -17.949 -11.491 11.568 1.00 91.00 176 ARG A O 1
ATOM 1396 N N . LYS A 1 177 ? -15.945 -11.783 10.600 1.00 87.56 177 LYS A N 1
ATOM 1397 C CA . LYS A 1 177 ? -15.927 -13.246 10.764 1.00 87.56 177 LYS A CA 1
ATOM 1398 C C . LYS A 1 177 ? -15.914 -13.663 12.237 1.00 87.56 177 LYS A C 1
ATOM 1400 O O . LYS A 1 177 ? -16.469 -14.708 12.563 1.00 87.56 177 LYS A O 1
ATOM 1405 N N . ARG A 1 178 ? -15.254 -12.903 13.119 1.00 82.00 178 ARG A N 1
ATOM 1406 C CA . ARG A 1 178 ? -15.241 -13.144 14.575 1.00 82.00 178 ARG A CA 1
ATOM 1407 C C . ARG A 1 178 ? -16.608 -12.845 15.191 1.00 82.00 178 ARG A C 1
ATOM 1409 O O . ARG A 1 178 ? -17.154 -13.729 15.852 1.00 82.00 178 ARG A O 1
ATOM 1416 N N . LEU A 1 179 ? -17.187 -11.686 14.881 1.00 88.50 179 LEU A N 1
ATOM 1417 C CA . LEU A 1 179 ? -18.512 -11.285 15.354 1.00 88.50 179 LEU A CA 1
ATOM 1418 C C . LEU A 1 179 ? -19.599 -12.274 14.913 1.00 88.50 179 LEU A C 1
ATOM 1420 O O . LEU A 1 179 ? -20.404 -12.709 15.729 1.00 88.50 179 LEU A O 1
ATOM 1424 N N . ALA A 1 180 ? -19.558 -12.737 13.659 1.00 92.75 180 ALA A N 1
ATOM 1425 C CA . ALA A 1 180 ? -20.486 -13.746 13.139 1.00 92.75 180 ALA A CA 1
ATOM 1426 C C . ALA A 1 180 ? -20.414 -15.101 13.877 1.00 92.75 180 ALA A C 1
ATOM 1428 O O . ALA A 1 180 ? -21.362 -15.880 13.829 1.00 92.75 180 ALA A O 1
ATOM 1429 N N . ARG A 1 181 ? -19.304 -15.395 14.570 1.00 93.25 181 ARG A N 1
ATOM 1430 C CA . ARG A 1 181 ? -19.159 -16.573 15.445 1.00 93.25 181 ARG A CA 1
ATOM 1431 C C . ARG A 1 181 ? -19.535 -16.292 16.906 1.00 93.25 181 ARG A C 1
ATOM 1433 O O . ARG A 1 181 ? -19.316 -17.153 17.753 1.00 93.25 181 ARG A O 1
ATOM 1440 N N . GLY A 1 182 ? -20.057 -15.106 17.212 1.00 88.38 182 GLY A N 1
ATOM 1441 C CA . GLY A 1 182 ? -20.414 -14.679 18.566 1.00 88.38 182 GLY A CA 1
ATOM 1442 C C . GLY A 1 182 ? -19.226 -14.240 19.424 1.00 88.38 182 GLY A C 1
ATOM 1443 O O . GLY A 1 182 ? -19.359 -14.141 20.643 1.00 88.38 182 GLY A O 1
ATOM 1444 N N . VAL A 1 183 ? -18.054 -13.994 18.825 1.00 87.06 183 VAL A N 1
ATOM 1445 C CA . VAL A 1 183 ? -16.898 -13.453 19.553 1.00 87.06 183 VAL A CA 1
ATOM 1446 C C . VAL A 1 183 ? -17.081 -11.946 19.708 1.00 87.06 183 VAL A C 1
ATOM 1448 O O . VAL A 1 183 ? -17.220 -11.245 18.708 1.00 87.06 183 VAL A O 1
ATOM 1451 N N . LYS A 1 184 ? -17.061 -11.460 20.954 1.00 79.62 184 LYS A N 1
ATOM 1452 C CA . LYS A 1 184 ? -17.116 -10.026 21.263 1.00 79.62 184 LYS A CA 1
ATOM 1453 C C . LYS A 1 184 ? -15.884 -9.315 20.710 1.00 79.62 184 LYS A C 1
ATOM 1455 O O . LYS A 1 184 ? -14.766 -9.809 20.861 1.00 79.62 184 LYS A O 1
ATOM 1460 N N . LEU A 1 185 ? -16.102 -8.153 20.114 1.00 69.19 185 LEU A N 1
ATOM 1461 C CA . LEU A 1 185 ? -15.063 -7.341 19.499 1.00 69.19 185 LEU A CA 1
ATOM 1462 C C . LEU A 1 185 ? -14.190 -6.670 20.557 1.00 69.19 185 LEU A C 1
ATOM 1464 O O . LEU A 1 185 ? -14.686 -6.107 21.536 1.00 69.19 185 LEU A O 1
ATOM 1468 N N . ASN A 1 186 ? -12.883 -6.682 20.334 1.00 65.50 186 ASN A N 1
ATOM 1469 C CA . ASN A 1 186 ? -11.954 -5.828 21.063 1.00 65.50 186 ASN A CA 1
ATOM 1470 C C . ASN A 1 186 ? -11.837 -4.442 20.395 1.00 65.50 186 ASN A C 1
ATOM 1472 O O . ASN A 1 186 ? -12.391 -4.182 19.328 1.00 65.50 186 ASN A O 1
ATOM 1476 N N . HIS A 1 187 ? -11.098 -3.534 21.033 1.00 67.69 187 HIS A N 1
ATOM 1477 C CA . HIS A 1 187 ? -10.937 -2.149 20.582 1.00 67.69 187 HIS A CA 1
ATOM 1478 C C . HIS A 1 187 ? -10.508 -1.987 19.102 1.00 67.69 187 HIS A C 1
ATOM 1480 O O . HIS A 1 187 ? -11.215 -1.302 18.361 1.00 67.69 187 HIS A O 1
ATOM 1486 N N . PRO A 1 188 ? -9.400 -2.592 18.618 1.00 67.75 188 PRO A N 1
ATOM 1487 C CA . PRO A 1 188 ? -8.991 -2.421 17.221 1.00 67.75 188 PRO A CA 1
ATOM 1488 C C . PRO A 1 188 ? -9.963 -3.055 16.213 1.00 67.75 188 PRO A C 1
ATOM 1490 O O . PRO A 1 188 ? -10.098 -2.544 15.106 1.00 67.75 188 PRO A O 1
ATOM 1493 N N . GLU A 1 189 ? -10.668 -4.129 16.577 1.00 75.69 189 GLU A N 1
ATOM 1494 C CA . GLU A 1 189 ? -11.682 -4.744 15.709 1.00 75.69 189 GLU A CA 1
ATOM 1495 C C . GLU A 1 189 ? -12.918 -3.855 15.537 1.00 75.69 189 GLU A C 1
ATOM 1497 O O . GLU A 1 189 ? -13.429 -3.725 14.425 1.00 75.69 189 GLU A O 1
ATOM 1502 N N . ALA A 1 190 ? -13.373 -3.220 16.621 1.00 74.19 190 ALA A N 1
ATOM 1503 C CA . ALA A 1 190 ? -14.485 -2.277 16.591 1.00 74.19 190 ALA A CA 1
ATOM 1504 C C . ALA A 1 190 ? -14.172 -1.075 15.685 1.00 74.19 190 ALA A C 1
ATOM 1506 O O . ALA A 1 190 ? -14.960 -0.749 14.796 1.00 74.19 190 ALA A O 1
ATOM 1507 N N . ILE A 1 191 ? -12.986 -0.473 15.844 1.00 80.00 191 ILE A N 1
ATOM 1508 C CA . ILE A 1 191 ? -12.524 0.627 14.983 1.00 80.00 191 ILE A CA 1
ATOM 1509 C C . ILE A 1 191 ? -12.448 0.181 13.521 1.00 80.00 191 ILE A C 1
ATOM 1511 O O . ILE A 1 191 ? -12.930 0.898 12.649 1.00 80.00 191 ILE A O 1
ATOM 1515 N N . ALA A 1 192 ? -11.892 -1.003 13.242 1.00 81.44 192 ALA A N 1
ATOM 1516 C CA . ALA A 1 192 ? -11.753 -1.485 11.872 1.00 81.44 192 ALA A CA 1
ATOM 1517 C C . ALA A 1 192 ? -13.108 -1.630 11.160 1.00 81.44 192 ALA A C 1
ATOM 1519 O O . ALA A 1 192 ? -13.240 -1.209 10.014 1.00 81.44 192 ALA A O 1
ATOM 1520 N N . LEU A 1 193 ? -14.128 -2.163 11.846 1.00 85.81 193 LEU A N 1
ATOM 1521 C CA . LEU A 1 193 ? -15.480 -2.289 11.289 1.00 85.81 193 LEU A CA 1
ATOM 1522 C C . LEU A 1 193 ? -16.131 -0.938 10.993 1.00 85.81 193 LEU A C 1
ATOM 1524 O O . LEU A 1 193 ? -16.744 -0.774 9.940 1.00 85.81 193 LEU A O 1
ATOM 1528 N N . ILE A 1 194 ? -15.998 0.025 11.906 1.00 88.88 194 ILE A N 1
ATOM 1529 C CA . ILE A 1 194 ? -16.552 1.372 11.727 1.00 88.88 194 ILE A CA 1
ATOM 1530 C C . ILE A 1 194 ? -15.870 2.067 10.543 1.00 88.88 194 ILE A C 1
ATOM 1532 O O . ILE A 1 194 ? -16.546 2.639 9.687 1.00 88.88 194 ILE A O 1
ATOM 1536 N N . THR A 1 195 ? -14.540 1.980 10.464 1.00 85.81 195 THR A N 1
ATOM 1537 C CA . THR A 1 195 ? -13.748 2.582 9.386 1.00 85.81 195 THR A CA 1
ATOM 1538 C C . THR A 1 195 ? -14.086 1.996 8.019 1.00 85.81 195 THR A C 1
ATOM 1540 O O . THR A 1 195 ? -14.264 2.746 7.062 1.00 85.81 195 THR A O 1
ATOM 1543 N N . ASP A 1 196 ? -14.230 0.674 7.928 1.00 91.12 196 ASP A N 1
ATOM 1544 C CA . ASP A 1 196 ? -14.597 -0.023 6.692 1.00 91.12 196 ASP A CA 1
ATOM 1545 C C . ASP A 1 196 ? -15.969 0.436 6.167 1.00 91.12 196 ASP A C 1
ATOM 1547 O O . ASP A 1 196 ? -16.089 0.786 4.997 1.00 91.12 196 ASP A O 1
ATOM 1551 N N . VAL A 1 197 ? -16.976 0.582 7.039 1.00 92.44 197 VAL A N 1
ATOM 1552 C CA . VAL A 1 197 ? -18.300 1.099 6.634 1.00 92.44 197 VAL A CA 1
ATOM 1553 C C . VAL A 1 197 ? -18.230 2.529 6.099 1.00 92.44 197 VAL A C 1
ATOM 1555 O O . VAL A 1 197 ? -18.920 2.855 5.131 1.00 92.44 197 VAL A O 1
ATOM 1558 N N . VAL A 1 198 ? -17.418 3.390 6.715 1.00 91.56 198 VAL A N 1
ATOM 1559 C CA . VAL A 1 198 ? -17.258 4.780 6.265 1.00 91.56 198 VAL A CA 1
ATOM 1560 C C . VAL A 1 198 ? -16.598 4.841 4.888 1.00 91.56 198 VAL A C 1
ATOM 1562 O O . VAL A 1 198 ? -17.013 5.629 4.038 1.00 91.56 198 VAL A O 1
ATOM 1565 N N . VAL A 1 199 ? -15.591 4.004 4.651 1.00 89.19 199 VAL A N 1
ATOM 1566 C CA . VAL A 1 199 ? -14.830 4.005 3.395 1.00 89.19 199 VAL A CA 1
ATOM 1567 C C . VAL A 1 199 ? -15.640 3.399 2.258 1.00 89.19 199 VAL A C 1
ATOM 1569 O O . VAL A 1 199 ? -15.718 4.002 1.188 1.00 89.19 199 VAL A O 1
ATOM 1572 N N . GLU A 1 200 ? -16.312 2.273 2.494 1.00 90.88 200 GLU A N 1
ATOM 1573 C CA . GLU A 1 200 ? -17.186 1.658 1.492 1.00 90.88 200 GLU A CA 1
ATOM 1574 C C . GLU A 1 200 ? -18.401 2.550 1.192 1.00 90.88 200 GLU A C 1
ATOM 1576 O O . GLU A 1 200 ? -18.752 2.766 0.036 1.00 90.88 200 GLU A O 1
ATOM 1581 N N . GLY A 1 201 ? -18.992 3.194 2.203 1.00 92.12 201 GLY A N 1
ATOM 1582 C CA . GLY A 1 201 ? -20.089 4.129 1.964 1.00 92.12 201 GLY A CA 1
ATOM 1583 C C . GLY A 1 201 ? -19.659 5.399 1.214 1.00 92.12 201 GLY A C 1
ATOM 1584 O O . GLY A 1 201 ? -20.420 5.902 0.383 1.00 92.12 201 GLY A O 1
ATOM 1585 N N . ALA A 1 202 ? -18.438 5.897 1.439 1.00 90.75 202 ALA A N 1
ATOM 1586 C CA . ALA A 1 202 ? -17.859 6.963 0.620 1.00 90.75 202 ALA A CA 1
ATOM 1587 C C . ALA A 1 202 ? -17.652 6.506 -0.835 1.00 90.75 202 ALA A C 1
ATOM 1589 O O . ALA A 1 202 ? -17.972 7.247 -1.769 1.00 90.75 202 ALA A O 1
ATOM 1590 N N . ARG A 1 203 ? -17.192 5.261 -1.029 1.00 88.62 203 ARG A N 1
ATOM 1591 C CA . ARG A 1 203 ? -17.010 4.634 -2.346 1.00 88.62 203 ARG A CA 1
ATOM 1592 C C . ARG A 1 203 ? -18.326 4.459 -3.108 1.00 88.62 203 ARG A C 1
ATOM 1594 O O . ARG A 1 203 ? -18.323 4.637 -4.332 1.00 88.62 203 ARG A O 1
ATOM 1601 N N . ASP A 1 204 ? -19.412 4.174 -2.393 1.00 93.06 204 ASP A N 1
ATOM 1602 C CA . ASP A 1 204 ? -20.791 4.082 -2.896 1.00 93.06 204 ASP A CA 1
ATOM 1603 C C . ASP A 1 204 ? -21.413 5.451 -3.223 1.00 93.06 204 ASP A C 1
ATOM 1605 O O . ASP A 1 204 ? -22.532 5.534 -3.733 1.00 93.06 204 ASP A O 1
ATOM 1609 N N . GLY A 1 205 ? -20.704 6.547 -2.941 1.00 91.50 205 GLY A N 1
ATOM 1610 C CA . GLY A 1 205 ? -21.163 7.905 -3.218 1.00 91.50 205 GLY A CA 1
ATOM 1611 C C . GLY A 1 205 ? -22.167 8.454 -2.207 1.00 91.50 205 GLY A C 1
ATOM 1612 O O . GLY A 1 205 ? -22.870 9.419 -2.510 1.00 91.50 205 GLY A O 1
ATOM 1613 N N . ARG A 1 206 ? -22.240 7.873 -1.003 1.00 94.69 206 ARG A N 1
ATOM 1614 C CA . ARG A 1 206 ? -23.039 8.430 0.099 1.00 94.69 206 ARG A CA 1
ATOM 1615 C C . ARG A 1 206 ? -22.426 9.741 0.591 1.00 94.69 206 ARG A C 1
ATOM 1617 O O . ARG A 1 206 ? -21.246 10.001 0.381 1.00 94.69 206 ARG A O 1
ATOM 1624 N N . SER A 1 207 ? -23.214 10.587 1.253 1.00 94.12 207 SER A N 1
ATOM 1625 C CA . SER A 1 207 ? -22.695 11.866 1.746 1.00 94.12 207 SER A CA 1
ATOM 1626 C C . SER A 1 207 ? -21.847 11.696 3.014 1.00 94.12 207 SER A C 1
ATOM 1628 O O . SER A 1 207 ? -22.002 10.733 3.765 1.00 94.12 207 SER A O 1
ATOM 1630 N N . VAL A 1 208 ? -20.984 12.677 3.307 1.00 88.44 208 VAL A N 1
ATOM 1631 C CA . VAL A 1 208 ? -20.236 12.734 4.580 1.00 88.44 208 VAL A CA 1
ATOM 1632 C C . VAL A 1 208 ? -21.186 12.672 5.778 1.00 88.44 208 VAL A C 1
ATOM 1634 O O . VAL A 1 208 ? -20.921 11.943 6.729 1.00 88.44 208 VAL A O 1
ATOM 1637 N N . ALA A 1 209 ? -22.316 13.384 5.717 1.00 91.69 209 ALA A N 1
ATOM 1638 C CA . ALA A 1 209 ? -23.316 13.388 6.783 1.00 91.69 209 ALA A CA 1
ATOM 1639 C C . ALA A 1 209 ? -23.929 11.994 6.998 1.00 91.69 209 ALA A C 1
ATOM 1641 O O . ALA A 1 209 ? -24.084 11.559 8.141 1.00 91.69 209 ALA A O 1
ATOM 1642 N N . ASP A 1 210 ? -24.197 11.262 5.913 1.00 93.62 210 ASP A N 1
ATOM 1643 C CA . ASP A 1 210 ? -24.671 9.880 6.000 1.00 93.62 210 ASP A CA 1
ATOM 1644 C C . ASP A 1 210 ? -23.621 8.970 6.638 1.00 93.62 210 ASP A C 1
ATOM 1646 O O . ASP A 1 210 ? -23.983 8.086 7.408 1.00 93.62 210 ASP A O 1
ATOM 1650 N N . MET A 1 211 ? -22.331 9.178 6.352 1.00 94.31 211 MET A N 1
ATOM 1651 C CA . MET A 1 211 ? -21.233 8.403 6.946 1.00 94.31 211 MET A CA 1
ATOM 1652 C C . MET A 1 211 ? -21.039 8.686 8.431 1.00 94.31 211 MET A C 1
ATOM 1654 O O . MET A 1 211 ? -20.841 7.749 9.203 1.00 94.31 211 MET A O 1
ATOM 1658 N N . MET A 1 212 ? -21.188 9.944 8.853 1.00 90.44 212 MET A N 1
ATOM 1659 C CA . MET A 1 212 ? -21.173 10.311 10.273 1.00 90.44 212 MET A CA 1
ATOM 1660 C C . MET A 1 212 ? -22.270 9.581 11.059 1.00 90.44 212 MET A C 1
ATOM 1662 O O . MET A 1 212 ? -22.054 9.199 12.207 1.00 90.44 212 MET A O 1
ATOM 1666 N N . GLN A 1 213 ? -23.444 9.372 10.453 1.00 92.19 213 GLN A N 1
ATOM 1667 C CA . GLN A 1 213 ? -24.538 8.634 11.087 1.00 92.19 213 GLN A CA 1
ATOM 1668 C C . GLN A 1 213 ? -24.382 7.118 10.953 1.00 92.19 213 GLN A C 1
ATOM 1670 O O . GLN A 1 213 ? -24.552 6.400 11.936 1.00 92.19 213 GLN A O 1
ATOM 1675 N N . ALA A 1 214 ? -24.061 6.618 9.762 1.00 91.38 214 ALA A N 1
ATOM 1676 C CA . ALA A 1 214 ? -23.961 5.188 9.485 1.00 91.38 214 ALA A CA 1
ATOM 1677 C C . ALA A 1 214 ? -22.856 4.522 10.306 1.00 91.38 214 ALA A C 1
ATOM 1679 O O . ALA A 1 214 ? -23.087 3.449 10.857 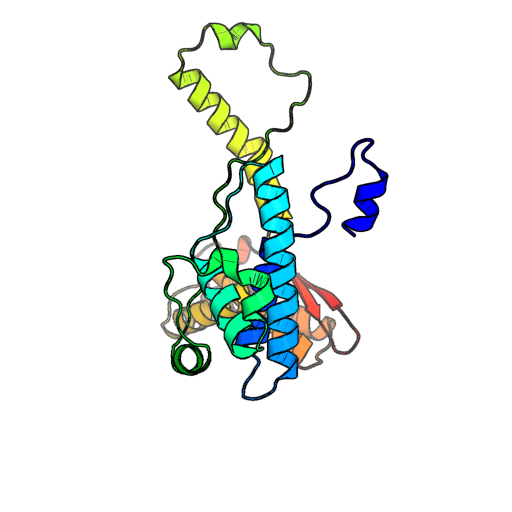1.00 91.38 214 ALA A O 1
ATOM 1680 N N . GLY A 1 215 ? -21.709 5.192 10.465 1.00 90.38 215 GLY A N 1
ATOM 1681 C CA . GLY A 1 215 ? -20.610 4.708 11.299 1.00 90.38 215 GLY A CA 1
ATOM 1682 C C . GLY A 1 215 ? -21.004 4.488 12.766 1.00 90.38 215 GLY A C 1
ATOM 1683 O O . GLY A 1 215 ? -20.381 3.677 13.441 1.00 90.38 215 GLY A O 1
ATOM 1684 N N . ALA A 1 216 ? -22.055 5.159 13.252 1.00 91.06 216 ALA A N 1
ATOM 1685 C CA . ALA A 1 216 ? -22.546 5.031 14.625 1.00 91.06 216 ALA A CA 1
ATOM 1686 C C . ALA A 1 216 ? -23.636 3.963 14.825 1.00 91.06 216 ALA A C 1
ATOM 1688 O O . ALA A 1 216 ? -24.187 3.848 15.917 1.00 91.06 216 ALA A O 1
ATOM 1689 N N . HIS A 1 217 ? -23.982 3.219 13.771 1.00 92.38 217 HIS A N 1
ATOM 1690 C CA . HIS A 1 217 ? -24.979 2.143 13.809 1.00 92.38 217 HIS A CA 1
ATOM 1691 C C . HIS A 1 217 ? -24.400 0.801 13.332 1.00 92.38 217 HIS A C 1
ATOM 1693 O O . HIS A 1 217 ? -25.154 -0.120 13.028 1.00 92.38 217 HIS A O 1
ATOM 1699 N N . VAL A 1 218 ? -23.070 0.696 13.225 1.00 92.38 218 VAL A N 1
ATOM 1700 C CA . VAL A 1 218 ? -22.391 -0.505 12.708 1.00 92.38 218 VAL A CA 1
ATOM 1701 C C . VAL A 1 218 ? -22.397 -1.634 13.733 1.00 92.38 218 VAL A C 1
ATOM 1703 O O . VAL A 1 218 ? -22.588 -2.791 13.373 1.00 92.38 218 VAL A O 1
ATOM 1706 N N . ILE A 1 219 ? -22.174 -1.287 14.999 1.00 93.50 219 ILE A N 1
ATOM 1707 C CA . ILE A 1 219 ? -22.055 -2.213 16.124 1.00 93.50 219 ILE A CA 1
ATOM 1708 C C . ILE A 1 219 ? -22.667 -1.587 17.376 1.00 93.50 219 ILE A C 1
ATOM 1710 O O . ILE A 1 219 ? -22.699 -0.364 17.530 1.00 93.50 219 ILE A O 1
ATOM 1714 N N . THR A 1 220 ? -23.140 -2.437 18.274 1.00 94.81 220 THR A N 1
ATOM 1715 C CA . THR A 1 220 ? -23.729 -2.063 19.563 1.00 94.81 220 THR A CA 1
ATOM 1716 C C . THR A 1 220 ? -22.756 -2.326 20.709 1.00 94.81 220 THR A C 1
ATOM 1718 O O . THR A 1 220 ? -21.747 -3.024 20.548 1.00 94.81 220 THR A O 1
ATOM 1721 N N . ARG A 1 221 ? -23.071 -1.814 21.904 1.00 90.88 221 ARG A N 1
ATOM 1722 C CA . ARG A 1 221 ? -22.365 -2.199 23.142 1.00 90.88 221 ARG A CA 1
ATOM 1723 C C . ARG A 1 221 ? -22.292 -3.707 23.347 1.00 90.88 221 ARG A C 1
ATOM 1725 O O . ARG A 1 221 ? -21.255 -4.212 23.773 1.00 90.88 221 ARG A O 1
ATOM 1732 N N . ASP A 1 222 ? -23.360 -4.416 22.998 1.00 92.69 222 ASP A N 1
ATOM 1733 C CA . ASP A 1 222 ? -23.413 -5.864 23.127 1.00 92.69 222 ASP A CA 1
ATOM 1734 C C . ASP A 1 222 ? -22.496 -6.569 22.124 1.00 92.69 222 ASP A C 1
ATOM 1736 O O . ASP A 1 222 ? -22.132 -7.711 22.352 1.00 92.69 222 ASP A O 1
ATOM 1740 N N . ASP A 1 223 ? -22.034 -5.941 21.050 1.00 89.75 223 ASP A N 1
ATOM 1741 C CA . ASP A 1 223 ? -21.098 -6.589 20.122 1.00 89.75 223 ASP A CA 1
ATOM 1742 C C . ASP A 1 223 ? -19.648 -6.554 20.625 1.00 89.75 223 ASP A C 1
ATOM 1744 O O . ASP A 1 223 ? -18.782 -7.257 20.098 1.00 89.75 223 ASP A O 1
ATOM 1748 N N . CYS A 1 224 ? -19.373 -5.773 21.671 1.00 79.62 224 CYS A N 1
ATOM 1749 C CA . CYS A 1 224 ? -18.028 -5.463 22.138 1.00 79.62 224 CYS A CA 1
ATOM 1750 C C . CYS A 1 224 ? -17.696 -6.107 23.493 1.00 79.62 224 CYS A C 1
ATOM 1752 O O . CYS A 1 224 ? -18.567 -6.507 24.266 1.00 79.62 224 CYS A O 1
ATOM 1754 N N . MET A 1 225 ? -16.402 -6.219 23.792 1.00 76.56 225 MET A N 1
ATOM 1755 C CA . MET A 1 225 ? -15.926 -6.523 25.142 1.00 76.56 225 MET A CA 1
ATOM 1756 C C . MET A 1 225 ? -16.238 -5.358 26.097 1.00 76.56 225 MET A C 1
ATOM 1758 O O . MET A 1 225 ? -16.373 -4.208 25.676 1.00 76.56 225 MET A O 1
ATOM 1762 N N . GLU A 1 226 ? -16.320 -5.652 27.396 1.00 77.06 226 GLU A N 1
ATOM 1763 C CA . GLU A 1 226 ? -16.589 -4.649 28.431 1.00 77.06 226 GLU A CA 1
ATOM 1764 C C . GLU A 1 226 ? -15.587 -3.481 28.368 1.00 77.06 226 GLU A C 1
ATOM 1766 O O . GLU A 1 226 ? -14.381 -3.683 28.212 1.00 77.06 226 GLU A O 1
ATOM 1771 N N . GLY A 1 227 ? -16.098 -2.251 28.457 1.00 72.50 227 GLY A N 1
ATOM 1772 C CA . GLY A 1 227 ? -15.304 -1.020 28.428 1.00 72.50 227 GLY A CA 1
ATOM 1773 C C . GLY A 1 227 ? -14.896 -0.530 27.033 1.00 72.50 227 GLY A C 1
ATOM 1774 O O . GLY A 1 227 ? -14.399 0.587 26.912 1.00 72.50 227 GLY A O 1
ATOM 1775 N N . VAL A 1 228 ? -15.098 -1.312 25.963 1.00 73.12 228 VAL A N 1
ATOM 1776 C CA . VAL A 1 228 ? -14.688 -0.910 24.600 1.00 73.12 228 VAL A CA 1
ATOM 1777 C C . VAL A 1 228 ? -15.471 0.296 24.084 1.00 73.12 228 VAL A C 1
ATOM 1779 O O . VAL A 1 228 ? -14.872 1.188 23.488 1.00 73.12 228 VAL A O 1
ATOM 1782 N N . SER A 1 229 ? -16.773 0.373 24.356 1.00 73.81 229 SER A N 1
ATOM 1783 C CA . SER A 1 229 ? -17.609 1.523 23.984 1.00 73.81 229 SER A CA 1
ATOM 1784 C C . SER A 1 229 ? -17.134 2.840 24.598 1.00 73.81 229 SER A C 1
ATOM 1786 O O . SER A 1 229 ? -17.172 3.876 23.945 1.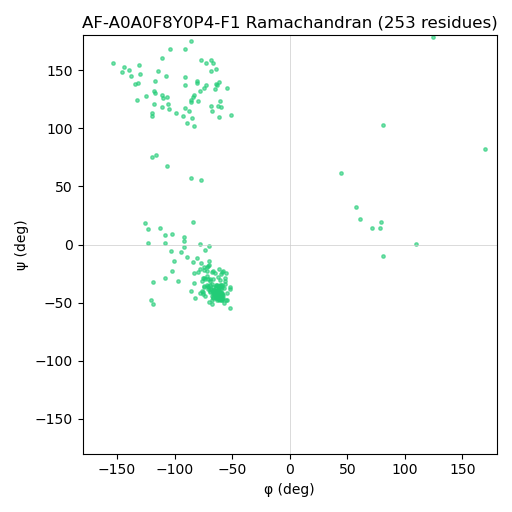00 73.81 229 SER A O 1
ATOM 1788 N N . GLU A 1 230 ? -16.662 2.808 25.842 1.00 80.38 230 GLU A N 1
ATOM 1789 C CA . GLU A 1 230 ? -16.152 3.969 26.570 1.00 80.38 230 GLU A CA 1
ATOM 1790 C C . GLU A 1 230 ? -14.772 4.400 26.071 1.00 80.38 230 GLU A C 1
ATOM 1792 O O . GLU A 1 230 ? -14.431 5.579 26.147 1.00 80.38 230 GLU A O 1
ATOM 1797 N N . MET A 1 231 ? -13.977 3.454 25.559 1.00 64.12 231 MET A N 1
ATOM 1798 C CA . MET A 1 231 ? -12.644 3.725 25.017 1.00 64.12 231 MET A CA 1
ATOM 1799 C C . MET A 1 231 ? -12.678 4.419 23.648 1.00 64.12 231 MET A C 1
ATOM 1801 O O . MET A 1 231 ? -11.677 5.021 23.265 1.00 64.12 231 MET A O 1
ATOM 1805 N N . ILE A 1 232 ? -13.800 4.358 22.918 1.00 76.62 232 ILE A N 1
ATOM 1806 C CA . ILE A 1 232 ? -13.928 4.874 21.545 1.00 76.62 232 ILE A CA 1
ATOM 1807 C C . ILE A 1 232 ? -14.952 6.028 21.513 1.00 76.62 232 ILE A C 1
ATOM 1809 O O . ILE A 1 232 ? -16.088 5.837 21.078 1.00 76.62 232 ILE A O 1
ATOM 1813 N N . PRO A 1 233 ? -14.585 7.246 21.963 1.00 81.25 233 PRO A N 1
ATOM 1814 C CA . PRO A 1 233 ? -15.487 8.403 21.934 1.00 81.25 233 PRO A CA 1
ATOM 1815 C C . PRO A 1 233 ? -15.733 8.925 20.512 1.00 81.25 233 PRO A C 1
ATOM 1817 O O . PRO A 1 233 ? -16.800 9.467 20.214 1.00 81.25 233 PRO A O 1
ATOM 1820 N N . GLU A 1 234 ? -14.761 8.756 19.616 1.00 80.56 234 GLU A N 1
ATOM 1821 C CA . GLU A 1 234 ? -14.894 9.074 18.199 1.00 80.56 234 GLU A CA 1
ATOM 1822 C C . GLU A 1 234 ? -13.952 8.234 17.333 1.00 80.56 234 GLU A C 1
ATOM 1824 O O . GLU A 1 234 ? -12.914 7.758 17.797 1.00 80.56 234 GLU A O 1
ATOM 1829 N N . VAL A 1 235 ? -14.311 8.083 16.059 1.00 80.94 235 VAL A N 1
ATOM 1830 C CA . VAL A 1 235 ? -13.458 7.496 15.018 1.00 80.94 235 VAL A CA 1
ATOM 1831 C C . VAL A 1 235 ? -13.350 8.492 13.869 1.00 80.94 235 VAL A C 1
ATOM 1833 O O . VAL A 1 235 ? -14.363 8.984 13.373 1.00 80.94 235 VAL A O 1
ATOM 1836 N N . GLN A 1 236 ? -12.120 8.798 13.459 1.00 82.62 236 GLN A N 1
ATOM 1837 C CA . GLN A 1 236 ? -11.821 9.712 12.358 1.00 82.62 236 GLN A CA 1
ATOM 1838 C C . GLN A 1 236 ? -11.260 8.931 11.174 1.00 82.62 236 GLN A C 1
ATOM 1840 O O . GLN A 1 236 ? -10.281 8.199 11.326 1.00 82.62 236 GLN A O 1
ATOM 1845 N N . VAL A 1 237 ? -11.868 9.106 10.005 1.00 84.00 237 VAL A N 1
ATOM 1846 C CA . VAL A 1 237 ? -11.563 8.340 8.794 1.00 84.00 237 VAL A CA 1
ATOM 1847 C C . VAL A 1 237 ? -11.399 9.289 7.621 1.00 84.00 237 VAL A C 1
ATOM 1849 O O . VAL A 1 237 ? -12.295 10.076 7.326 1.00 84.00 237 VAL A O 1
ATOM 1852 N N . GLU A 1 238 ? -10.263 9.221 6.939 1.00 84.06 238 GLU A N 1
ATOM 1853 C CA . GLU A 1 238 ? -10.063 9.921 5.673 1.00 84.06 238 GLU A CA 1
ATOM 1854 C C . GLU A 1 238 ? -10.554 9.021 4.533 1.00 84.06 238 GLU A C 1
ATOM 1856 O O . GLU A 1 238 ? -10.015 7.940 4.322 1.00 84.06 238 GLU A O 1
ATOM 1861 N N . ALA A 1 239 ? -11.604 9.443 3.826 1.00 81.94 239 ALA A N 1
ATOM 1862 C CA . ALA A 1 239 ? -12.235 8.649 2.774 1.00 81.94 239 ALA A CA 1
ATOM 1863 C C . ALA A 1 239 ? -12.399 9.459 1.481 1.00 81.94 239 ALA A C 1
ATOM 1865 O O . ALA A 1 239 ? -12.628 10.673 1.508 1.00 81.94 239 ALA A O 1
ATOM 1866 N N . THR A 1 240 ? -12.287 8.786 0.334 1.00 85.44 240 THR A N 1
ATOM 1867 C CA . THR A 1 240 ? -12.446 9.400 -0.991 1.00 85.44 240 THR A CA 1
ATOM 1868 C C . THR A 1 240 ? -13.888 9.275 -1.473 1.00 85.44 240 THR A C 1
ATOM 1870 O O . THR A 1 240 ? -14.348 8.187 -1.809 1.00 85.44 240 THR A O 1
ATOM 1873 N N . PHE A 1 241 ? -14.584 10.410 -1.527 1.00 88.62 241 PHE A N 1
ATOM 1874 C CA . PHE A 1 241 ? -15.936 10.552 -2.067 1.00 88.62 241 PHE A CA 1
ATOM 1875 C C . PHE A 1 241 ? -15.884 10.902 -3.566 1.00 88.62 241 PHE A C 1
ATOM 1877 O O . PHE A 1 241 ? -14.824 11.296 -4.064 1.00 88.62 241 PHE A O 1
ATOM 1884 N N . PRO A 1 242 ? -17.014 10.837 -4.302 1.00 86.62 242 PRO A N 1
ATOM 1885 C CA . PRO A 1 242 ? -17.063 11.238 -5.712 1.00 86.62 242 PRO A CA 1
ATOM 1886 C C . PRO A 1 242 ? -16.584 12.672 -5.980 1.00 86.62 242 PRO A C 1
ATOM 1888 O O . PRO A 1 242 ? -16.141 12.974 -7.084 1.00 86.62 242 PRO A O 1
ATOM 1891 N N . ASP A 1 243 ? -16.664 13.550 -4.977 1.00 85.94 243 ASP A N 1
ATOM 1892 C CA . ASP A 1 243 ? -16.238 14.947 -5.048 1.00 85.94 243 ASP A CA 1
ATOM 1893 C C . ASP A 1 243 ? -14.882 15.229 -4.371 1.00 85.94 243 ASP A C 1
ATOM 1895 O O . ASP A 1 243 ? -14.484 16.387 -4.247 1.00 85.94 243 ASP A O 1
ATOM 1899 N N . GLY A 1 244 ? -14.154 14.184 -3.964 1.00 82.69 244 GLY A N 1
ATOM 1900 C CA . GLY A 1 244 ? -12.796 14.269 -3.426 1.00 82.69 244 GLY A CA 1
ATOM 1901 C C . GLY A 1 244 ? -12.623 13.647 -2.040 1.00 82.69 244 GLY A C 1
ATOM 1902 O O . GLY A 1 244 ? -13.556 13.135 -1.423 1.00 82.69 244 GLY A O 1
ATOM 1903 N N . THR A 1 245 ? -11.388 13.680 -1.541 1.00 84.56 245 THR A N 1
ATOM 1904 C CA . THR A 1 245 ? -11.035 13.127 -0.226 1.00 84.56 245 THR A CA 1
ATOM 1905 C C . THR A 1 245 ? -11.457 14.057 0.907 1.00 84.56 245 THR A C 1
ATOM 1907 O O . THR A 1 245 ? -11.199 15.261 0.862 1.00 84.56 245 THR A O 1
ATOM 1910 N N . LYS A 1 246 ? -12.110 13.495 1.930 1.00 83.06 246 LYS A N 1
ATOM 1911 C CA . LYS A 1 246 ? -12.638 14.223 3.090 1.00 83.06 246 LYS A CA 1
ATOM 1912 C C . LYS A 1 246 ? -12.414 13.435 4.377 1.00 83.06 246 LYS A C 1
ATOM 1914 O O . LYS A 1 246 ? -12.435 12.208 4.371 1.00 83.06 246 LYS A O 1
ATOM 1919 N N . LEU A 1 247 ? -12.252 14.157 5.484 1.00 87.88 247 LEU A N 1
ATOM 1920 C CA . LEU A 1 247 ? -12.218 13.580 6.826 1.00 87.88 247 LEU A CA 1
ATOM 1921 C C . LEU A 1 247 ? -13.649 13.432 7.361 1.00 87.88 247 LEU A C 1
ATOM 1923 O O . LEU A 1 247 ? -14.394 14.410 7.427 1.00 87.88 247 LEU A O 1
ATOM 1927 N N . VAL A 1 248 ? -14.020 12.218 7.753 1.00 87.19 248 VAL A N 1
ATOM 1928 C CA . VAL A 1 248 ? -15.289 11.882 8.403 1.00 87.19 248 VAL A CA 1
ATOM 1929 C C . VAL A 1 248 ? -15.016 11.602 9.875 1.00 87.19 248 VAL A C 1
ATOM 1931 O O . VAL A 1 248 ? -14.193 10.747 10.194 1.00 87.19 248 VAL A O 1
ATOM 1934 N N . THR A 1 249 ? -15.734 12.278 10.770 1.00 88.69 249 THR A N 1
ATOM 1935 C CA . THR A 1 249 ? -15.675 12.013 12.213 1.00 88.69 249 THR A CA 1
ATOM 1936 C C . THR A 1 249 ? -16.990 11.408 12.678 1.00 88.69 249 THR A C 1
ATOM 1938 O O . THR A 1 249 ? -18.046 12.034 12.580 1.00 88.69 249 THR A O 1
ATOM 1941 N N . VAL A 1 250 ? -16.933 10.185 13.194 1.00 90.50 250 VAL A N 1
ATOM 1942 C CA . VAL A 1 250 ? -18.077 9.480 13.771 1.00 90.50 250 VAL A CA 1
ATOM 1943 C C . VAL A 1 250 ? -18.009 9.623 15.286 1.00 90.50 250 VAL A C 1
ATOM 1945 O O . VAL A 1 250 ? -17.106 9.079 15.918 1.00 90.50 250 VA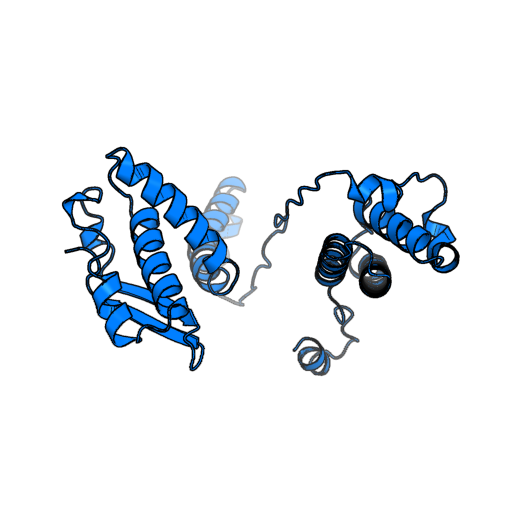L A O 1
ATOM 1948 N N . HIS A 1 251 ? -18.958 10.347 15.877 1.00 90.62 251 HIS A N 1
ATOM 1949 C CA . HIS A 1 251 ? -19.021 10.557 17.326 1.00 90.62 251 HIS A CA 1
ATOM 1950 C C . HIS A 1 251 ? -19.877 9.494 18.013 1.00 90.62 251 HIS A C 1
ATOM 1952 O O . HIS A 1 251 ? -20.982 9.198 17.551 1.00 90.62 251 HIS A O 1
ATOM 1958 N N . ASN A 1 252 ? -19.401 8.988 19.153 1.00 89.88 252 ASN A N 1
ATOM 1959 C CA . ASN A 1 252 ? -20.027 7.915 19.931 1.00 89.88 252 ASN A CA 1
ATOM 1960 C C . ASN A 1 252 ? -20.505 6.763 19.028 1.00 89.88 252 ASN A C 1
ATOM 1962 O O . ASN A 1 252 ? -21.716 6.523 18.923 1.00 89.88 252 ASN A O 1
ATOM 1966 N N . PRO A 1 253 ? -19.571 6.105 18.314 1.00 90.19 253 PRO A N 1
ATOM 1967 C CA . PRO A 1 253 ? -19.907 5.145 17.274 1.00 90.19 253 PRO A CA 1
ATOM 1968 C C . PRO A 1 253 ? -20.509 3.833 17.800 1.00 90.19 253 PRO A C 1
ATOM 1970 O O . PRO A 1 253 ? -21.059 3.070 17.014 1.00 90.19 253 PRO A O 1
ATOM 1973 N N . ILE A 1 254 ? -20.404 3.571 19.108 1.00 90.44 254 ILE A N 1
ATOM 1974 C CA . ILE A 1 254 ? -20.912 2.366 19.772 1.00 90.44 254 ILE A CA 1
ATOM 1975 C C . ILE A 1 254 ? -21.932 2.809 20.823 1.00 90.44 254 ILE A C 1
ATOM 1977 O O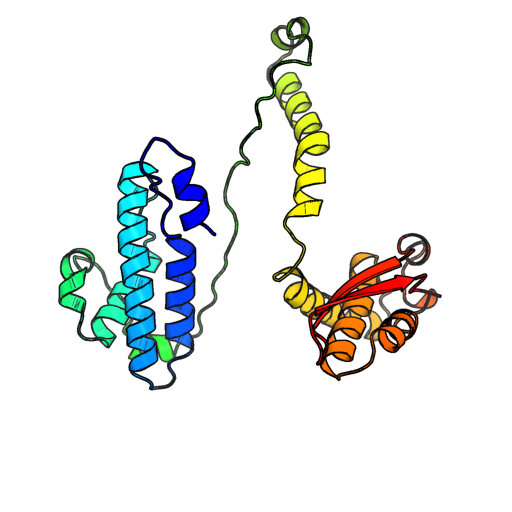 . ILE A 1 254 ? -21.562 3.445 21.815 1.00 90.44 254 ILE A O 1
ATOM 1981 N N . ARG A 1 255 ? -23.211 2.508 20.586 1.00 84.38 255 ARG A N 1
ATOM 1982 C CA . ARG A 1 255 ? -24.336 2.891 21.455 1.00 84.38 255 ARG A CA 1
ATOM 1983 C C . ARG A 1 255 ? -24.923 1.689 22.181 1.00 84.38 255 ARG A C 1
ATOM 1985 O O . ARG A 1 255 ? -24.857 0.564 21.631 1.00 84.38 255 ARG A O 1
#

Radius of gyration: 25.11 Å; Cα contacts (8 Å, |Δi|>4): 263; chains: 1; bounding box: 55×42×64 Å

pLDDT: mean 73.23, std 19.08, range [29.72, 95.81]

Mean predicted aligned error: 18.85 Å

Sequence (255 aa):
KLTEYNSKYEDKNVYAEDAFARYLSGMLYEVDAPGDLQNLDSAYIDYYKAYQAYNTYAEHYGTPLPRVFVEDLLRIAEATDRLGEVSSLASGRQWVKHSDAKRMGRIVLVYFAGKAPVKDTPGKVDDQDLESMSRAEHDAYLLAKMKKEVIGPLEAKLGKAVTDQNQTNMAAEVARKRLARGVKLNHPEAIALITDVVVEGARDGRSVADMMQAGAHVITRDDCMEGVSEMIPEVQVEATFPDGTKLVTVHNPIR